Protein AF-A0A7K3GUH0-F1 (afdb_monomer_lite)

Structure (mmCIF, N/CA/C/O backbone):
data_AF-A0A7K3GUH0-F1
#
_entry.id   AF-A0A7K3GUH0-F1
#
loop_
_atom_site.group_PDB
_atom_site.id
_atom_site.type_symbol
_atom_site.label_atom_id
_atom_site.label_alt_id
_atom_site.label_comp_id
_atom_site.label_asym_id
_atom_site.label_entity_id
_atom_site.label_seq_id
_atom_site.pdbx_PDB_ins_code
_atom_site.Cartn_x
_atom_site.Cartn_y
_atom_site.Cartn_z
_atom_site.occupancy
_atom_site.B_iso_or_equiv
_atom_site.auth_seq_id
_atom_site.auth_comp_id
_atom_site.auth_asym_id
_atom_site.auth_atom_id
_atom_site.pdbx_PDB_model_num
ATOM 1 N N . GLN A 1 1 ? -35.204 -10.506 11.407 1.00 50.38 1 GLN A N 1
ATOM 2 C CA . GLN A 1 1 ? -36.204 -10.430 10.317 1.00 50.38 1 GLN A CA 1
ATOM 3 C C . GLN A 1 1 ? -37.446 -9.579 10.647 1.00 50.38 1 GLN A C 1
ATOM 5 O O . GLN A 1 1 ? -38.146 -9.213 9.718 1.00 50.38 1 GLN A O 1
ATOM 10 N N . ALA A 1 2 ? -37.688 -9.149 11.896 1.00 38.78 2 ALA A N 1
ATOM 11 C CA . ALA A 1 2 ? -38.862 -8.324 12.241 1.00 38.78 2 ALA A CA 1
ATOM 12 C C . ALA A 1 2 ? -38.712 -6.796 12.005 1.00 38.78 2 ALA A C 1
ATOM 14 O O . ALA A 1 2 ? -39.708 -6.093 11.893 1.00 38.78 2 ALA A O 1
ATOM 15 N N . ALA A 1 3 ? -37.490 -6.261 11.871 1.00 44.34 3 ALA A N 1
ATOM 16 C CA . ALA A 1 3 ? -37.267 -4.809 11.743 1.00 44.34 3 ALA A CA 1
ATOM 17 C C . ALA A 1 3 ? -37.461 -4.237 10.316 1.00 44.34 3 ALA A C 1
ATOM 19 O O . ALA A 1 3 ? -37.541 -3.023 10.146 1.00 44.34 3 ALA A O 1
ATOM 20 N N . ARG A 1 4 ? -37.549 -5.087 9.279 1.00 49.28 4 ARG A N 1
ATOM 21 C CA . ARG A 1 4 ? -37.707 -4.654 7.872 1.00 49.28 4 ARG A CA 1
ATOM 22 C C . ARG A 1 4 ? -39.156 -4.325 7.486 1.00 49.28 4 ARG A C 1
ATOM 24 O O . ARG A 1 4 ? -39.361 -3.599 6.524 1.00 49.28 4 ARG A O 1
ATOM 31 N N . ALA A 1 5 ? -40.141 -4.796 8.251 1.00 55.00 5 ALA A N 1
ATOM 32 C CA . ALA A 1 5 ? -41.561 -4.662 7.914 1.00 55.00 5 ALA A CA 1
ATOM 33 C C . ALA A 1 5 ? -42.215 -3.344 8.388 1.00 55.00 5 ALA A C 1
ATOM 35 O O . ALA A 1 5 ? -43.318 -3.022 7.963 1.00 55.00 5 ALA A O 1
ATOM 36 N N . LEU A 1 6 ? -41.552 -2.563 9.251 1.00 51.28 6 LEU A N 1
ATOM 37 C CA . LEU A 1 6 ? -42.159 -1.394 9.915 1.00 51.28 6 LEU A CA 1
ATOM 38 C C . LEU A 1 6 ? -41.837 -0.032 9.268 1.00 51.28 6 LEU A C 1
ATOM 40 O O . LEU A 1 6 ? -42.411 0.985 9.652 1.00 51.28 6 LEU A O 1
ATOM 44 N N . ARG A 1 7 ? -40.945 0.028 8.271 1.00 52.09 7 ARG A N 1
ATOM 45 C CA . ARG A 1 7 ? -40.495 1.305 7.678 1.00 52.09 7 ARG A CA 1
ATOM 46 C C . ARG A 1 7 ? -41.508 2.068 6.807 1.00 52.09 7 ARG A C 1
ATOM 48 O O . ARG A 1 7 ? -41.456 3.295 6.861 1.00 52.09 7 ARG A O 1
ATOM 55 N N . PRO A 1 8 ? -42.453 1.450 6.071 1.00 54.41 8 PRO A N 1
ATOM 56 C CA . PRO A 1 8 ? -43.383 2.224 5.241 1.00 54.41 8 PRO A CA 1
ATOM 57 C C . PRO A 1 8 ? -44.458 2.978 6.044 1.00 54.41 8 PRO A C 1
ATOM 59 O O . PRO A 1 8 ? -45.210 3.771 5.477 1.00 54.41 8 PRO A O 1
ATOM 62 N N . VAL A 1 9 ? -44.579 2.722 7.352 1.00 53.94 9 VAL A N 1
ATOM 63 C CA . VAL A 1 9 ? -45.670 3.271 8.175 1.00 53.94 9 VAL A CA 1
ATOM 64 C C . VAL A 1 9 ? -45.249 4.537 8.930 1.00 53.94 9 VAL A C 1
ATOM 66 O O . VAL A 1 9 ? -46.071 5.429 9.116 1.00 53.94 9 VAL A O 1
ATOM 69 N N . LEU A 1 10 ? -43.966 4.692 9.275 1.00 53.00 10 LEU A N 1
ATOM 70 C CA . LEU A 1 10 ? -43.486 5.870 10.015 1.00 53.00 10 LEU A CA 1
ATOM 71 C C . LEU A 1 10 ? -43.374 7.137 9.145 1.00 53.00 10 LEU A C 1
ATOM 73 O O . LEU A 1 10 ? -43.628 8.232 9.637 1.00 53.00 10 LEU A O 1
ATOM 77 N N . GLY A 1 11 ? -43.080 7.006 7.845 1.00 53.34 11 GLY A N 1
ATOM 78 C CA . GLY A 1 11 ? -42.987 8.156 6.929 1.00 53.34 11 GLY A CA 1
ATOM 79 C C . GLY A 1 11 ? -44.329 8.850 6.659 1.00 53.34 11 GLY A C 1
ATOM 80 O O . GLY A 1 11 ? -44.372 10.063 6.462 1.00 53.34 11 GLY A O 1
ATOM 81 N N . ARG A 1 12 ? -45.449 8.113 6.731 1.00 53.50 12 ARG A N 1
ATOM 82 C CA . ARG A 1 12 ? -46.794 8.679 6.515 1.00 53.50 12 ARG A CA 1
ATOM 83 C C . ARG A 1 12 ? -47.305 9.540 7.674 1.00 53.50 12 ARG A C 1
ATOM 85 O O . ARG A 1 12 ? -48.236 10.307 7.464 1.00 53.50 12 ARG A O 1
ATOM 92 N N . LEU A 1 13 ? -46.696 9.458 8.860 1.00 54.75 13 LEU A N 1
ATOM 93 C CA . LEU A 1 13 ? -47.096 10.245 10.035 1.00 54.75 13 LEU A CA 1
ATOM 94 C C . LEU A 1 13 ? -46.307 11.556 10.206 1.00 54.75 13 LEU A C 1
ATOM 96 O O . LEU A 1 13 ? -46.710 12.387 11.011 1.00 54.75 13 LEU A O 1
ATOM 100 N N . ALA A 1 14 ? -45.223 11.772 9.449 1.00 60.38 14 ALA A N 1
ATOM 101 C CA . ALA A 1 14 ? -44.328 12.922 9.634 1.00 60.38 14 ALA A CA 1
ATOM 102 C C . ALA A 1 14 ? -44.256 13.897 8.438 1.00 60.38 14 ALA A C 1
ATOM 104 O O . ALA A 1 14 ? -43.495 14.857 8.495 1.00 60.38 14 ALA A O 1
ATOM 105 N N . GLY A 1 15 ? -45.008 13.675 7.350 1.00 56.66 15 GLY A N 1
ATOM 106 C CA . GLY A 1 15 ? -45.020 14.583 6.186 1.00 56.66 15 GLY A CA 1
ATOM 107 C C . GLY A 1 15 ? -43.685 14.690 5.433 1.00 56.66 15 GLY A C 1
ATOM 108 O O . GLY A 1 15 ? -43.522 15.573 4.595 1.00 56.66 15 GLY A O 1
ATOM 109 N N . VAL A 1 16 ? -42.729 13.802 5.720 1.00 63.09 16 VAL A N 1
ATOM 110 C CA . VAL A 1 16 ? -41.419 13.783 5.065 1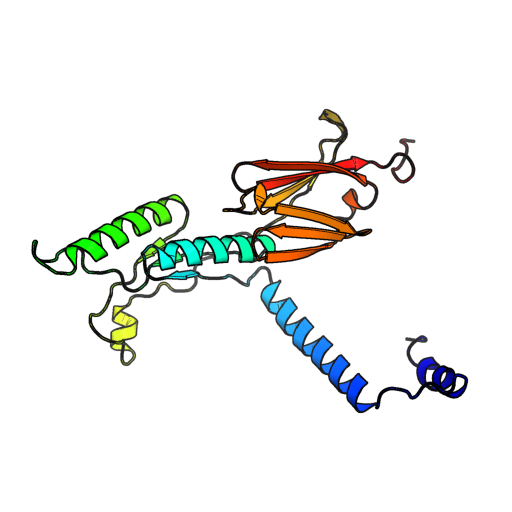.00 63.09 16 VAL A CA 1
ATOM 111 C C . VAL A 1 16 ? -41.534 12.949 3.784 1.00 63.09 16 VAL A C 1
ATOM 113 O O . VAL A 1 16 ? -41.877 11.766 3.875 1.00 63.09 16 VAL A O 1
ATOM 116 N N . PRO A 1 17 ? -41.269 13.517 2.591 1.00 63.81 17 PRO A N 1
ATOM 117 C CA . PRO A 1 17 ? -41.257 12.745 1.356 1.00 63.81 17 PRO A CA 1
ATOM 118 C C . PRO A 1 17 ? -40.197 11.645 1.453 1.00 63.81 17 PRO A C 1
ATOM 120 O O . PRO A 1 17 ? -39.021 11.908 1.702 1.00 63.81 17 PRO A O 1
ATOM 123 N N . MET A 1 18 ? -40.632 10.398 1.287 1.00 68.75 18 MET A N 1
ATOM 124 C CA . MET A 1 18 ? -39.733 9.250 1.305 1.00 68.75 18 MET A CA 1
ATOM 125 C C . MET A 1 18 ? -38.987 9.148 -0.032 1.00 68.75 18 MET A C 1
ATOM 127 O O . MET A 1 18 ? -39.591 9.408 -1.078 1.00 68.75 18 MET A O 1
ATOM 131 N N . PRO A 1 19 ? -37.704 8.740 -0.024 1.00 74.62 19 PRO A N 1
ATOM 132 C CA . PRO A 1 19 ? -36.993 8.396 -1.249 1.00 74.62 19 PRO A CA 1
ATOM 133 C C . PRO A 1 19 ? -37.779 7.357 -2.059 1.00 74.62 19 PRO A C 1
ATOM 135 O O . PRO A 1 19 ? -38.398 6.458 -1.485 1.00 74.62 19 PRO A O 1
ATOM 138 N N . ALA A 1 20 ? -37.746 7.473 -3.388 1.00 82.25 20 ALA A N 1
ATOM 139 C CA . ALA A 1 20 ? -38.377 6.503 -4.280 1.00 82.25 20 ALA A CA 1
ATOM 140 C C . ALA A 1 20 ? -37.817 5.088 -4.046 1.00 82.25 20 ALA A C 1
ATOM 142 O O . ALA A 1 20 ? -36.628 4.930 -3.774 1.00 82.25 20 ALA A O 1
ATOM 143 N N . GLU A 1 21 ? -38.650 4.057 -4.201 1.00 83.12 21 GLU A N 1
ATOM 144 C CA . GLU A 1 21 ? -38.270 2.643 -4.027 1.00 83.12 21 GLU A CA 1
ATOM 145 C C . GLU A 1 21 ? -37.022 2.259 -4.841 1.00 83.12 21 GLU A C 1
ATOM 147 O O . GLU A 1 21 ? -36.097 1.643 -4.313 1.00 83.12 21 GLU A O 1
ATOM 152 N N . ALA A 1 22 ? -36.921 2.776 -6.068 1.00 83.50 22 ALA A N 1
ATOM 153 C CA . ALA A 1 22 ? -35.763 2.604 -6.941 1.00 83.50 22 ALA A CA 1
ATOM 154 C C . ALA A 1 22 ? -34.426 3.064 -6.317 1.00 83.50 22 ALA A C 1
ATOM 156 O O . ALA A 1 22 ? -33.380 2.497 -6.628 1.00 83.50 22 ALA A O 1
ATOM 157 N N . LEU A 1 23 ? -34.429 4.065 -5.423 1.00 86.00 23 LEU A N 1
ATOM 158 C CA . LEU A 1 23 ? -33.213 4.509 -4.726 1.00 86.00 23 LEU A CA 1
ATOM 159 C C . LEU A 1 23 ? -32.738 3.471 -3.705 1.00 86.00 23 LEU A C 1
ATOM 161 O O . LEU A 1 23 ? -31.536 3.262 -3.558 1.00 86.00 23 LEU A O 1
ATOM 165 N N . TYR A 1 24 ? -33.664 2.796 -3.023 1.00 86.12 24 TYR A N 1
ATOM 166 C CA . TYR A 1 24 ? -33.321 1.734 -2.077 1.00 86.12 24 TYR A CA 1
ATOM 167 C C . TYR A 1 24 ? -32.823 0.480 -2.790 1.00 86.12 24 TYR A C 1
ATOM 169 O O . TYR A 1 24 ? -31.858 -0.132 -2.337 1.00 86.12 24 TYR A O 1
ATOM 177 N N . GLU A 1 25 ? -33.442 0.117 -3.911 1.00 88.38 25 GLU A N 1
ATOM 178 C CA . GLU A 1 25 ? -32.979 -0.995 -4.745 1.00 88.38 25 GLU A CA 1
ATOM 179 C C . GLU A 1 25 ? -31.585 -0.724 -5.320 1.00 88.38 25 GLU A C 1
ATOM 181 O O . GLU A 1 25 ? -30.719 -1.598 -5.283 1.00 88.38 25 GLU A O 1
ATOM 186 N N . ALA A 1 26 ? -31.339 0.501 -5.797 1.00 90.31 26 ALA A N 1
ATOM 187 C CA . ALA A 1 26 ? -30.022 0.913 -6.269 1.00 90.31 26 ALA A CA 1
ATOM 188 C C . ALA A 1 26 ? -28.967 0.842 -5.155 1.00 90.31 26 ALA A C 1
ATOM 190 O O . ALA A 1 26 ? -27.894 0.284 -5.379 1.00 90.31 26 ALA A O 1
ATOM 191 N N . ALA A 1 27 ? -29.284 1.336 -3.952 1.00 90.94 27 ALA A N 1
ATOM 192 C CA . ALA A 1 27 ? -28.388 1.252 -2.801 1.00 90.94 27 ALA A CA 1
ATOM 193 C C . ALA A 1 27 ? -28.084 -0.204 -2.416 1.00 90.94 27 ALA A C 1
ATOM 195 O O . ALA A 1 27 ? -26.925 -0.562 -2.248 1.00 90.94 27 ALA A O 1
ATOM 196 N N . ALA A 1 28 ? -29.101 -1.069 -2.358 1.00 91.50 28 ALA A N 1
ATOM 197 C CA . ALA A 1 28 ? -28.916 -2.481 -2.027 1.00 91.50 28 ALA A CA 1
ATOM 198 C C . ALA A 1 28 ? -28.061 -3.228 -3.066 1.00 91.50 28 ALA A C 1
ATOM 200 O O . ALA A 1 28 ? -27.271 -4.100 -2.703 1.00 91.50 28 ALA A O 1
ATOM 201 N N . ARG A 1 29 ? -28.200 -2.889 -4.355 1.00 92.56 29 ARG A N 1
ATOM 202 C CA . ARG A 1 29 ? -27.342 -3.433 -5.413 1.00 92.56 29 ARG A CA 1
ATOM 203 C C . ARG A 1 29 ? -25.893 -2.986 -5.233 1.00 92.56 29 ARG A C 1
ATOM 205 O O . ARG A 1 29 ? -25.001 -3.825 -5.296 1.00 92.56 29 ARG A O 1
ATOM 212 N N . TRP A 1 30 ? -25.660 -1.700 -4.970 1.00 94.62 30 TRP A N 1
ATOM 213 C CA . TRP A 1 30 ? -24.310 -1.194 -4.718 1.00 94.62 30 TRP A CA 1
ATOM 214 C C . TRP A 1 30 ? -23.680 -1.795 -3.468 1.00 94.62 30 TRP A C 1
ATOM 216 O O . TRP A 1 30 ? -22.511 -2.154 -3.521 1.00 94.62 30 TRP A O 1
ATOM 226 N N . ASP A 1 31 ? -24.437 -1.978 -2.384 1.00 94.88 31 ASP A N 1
ATOM 227 C CA . ASP A 1 31 ? -23.940 -2.659 -1.184 1.00 94.88 31 ASP A CA 1
ATOM 228 C C . ASP A 1 31 ? -23.435 -4.070 -1.521 1.00 94.88 31 ASP A C 1
ATOM 230 O O . ASP A 1 31 ? -22.368 -4.474 -1.062 1.00 94.88 31 ASP A O 1
ATOM 234 N N . LEU A 1 32 ? -24.167 -4.814 -2.358 1.00 95.19 32 LEU A N 1
ATOM 235 C CA . LEU A 1 32 ? -23.770 -6.156 -2.784 1.00 95.19 32 LEU A CA 1
ATOM 236 C C . LEU A 1 32 ? -22.521 -6.138 -3.678 1.00 95.19 32 LEU A C 1
ATOM 238 O O . LEU A 1 32 ? -21.594 -6.916 -3.456 1.00 95.19 32 LEU A O 1
ATOM 242 N N . GLU A 1 33 ? -22.491 -5.265 -4.685 1.00 95.12 33 GLU A N 1
ATOM 243 C CA . GLU A 1 33 ? -21.374 -5.154 -5.631 1.00 95.12 33 GLU A CA 1
ATOM 244 C C . GLU A 1 33 ? -20.087 -4.678 -4.939 1.00 95.12 33 GLU A C 1
ATOM 246 O O . GLU A 1 33 ? -19.012 -5.239 -5.166 1.00 95.12 33 GLU A O 1
ATOM 251 N N . LEU A 1 34 ? -20.190 -3.694 -4.041 1.00 95.56 34 LEU A N 1
ATOM 252 C CA . LEU A 1 34 ? -19.061 -3.196 -3.256 1.00 95.56 34 LEU A CA 1
ATOM 253 C C . LEU A 1 34 ? -18.572 -4.235 -2.249 1.00 95.56 34 LEU A C 1
ATOM 255 O O . LEU A 1 34 ? -17.363 -4.414 -2.127 1.00 95.56 34 LEU A O 1
ATOM 259 N N . ALA A 1 35 ? -19.474 -4.964 -1.585 1.00 93.44 35 ALA A N 1
ATOM 260 C CA . ALA A 1 35 ? -19.086 -6.051 -0.689 1.00 93.44 35 ALA A CA 1
ATOM 261 C C . ALA A 1 35 ? -18.356 -7.175 -1.440 1.00 93.44 35 ALA A C 1
ATOM 263 O O . ALA A 1 35 ? -17.398 -7.743 -0.919 1.00 93.44 35 ALA A O 1
ATOM 264 N N . ALA A 1 36 ? -18.763 -7.481 -2.676 1.00 94.75 36 ALA A N 1
ATOM 265 C CA . ALA A 1 36 ? -18.065 -8.454 -3.511 1.00 94.75 36 ALA A CA 1
ATOM 266 C C . ALA A 1 36 ? -16.654 -7.971 -3.895 1.00 94.75 36 ALA A C 1
ATOM 268 O O . ALA A 1 36 ? -15.697 -8.741 -3.808 1.00 94.75 36 ALA A O 1
ATOM 269 N N . ALA A 1 37 ? -16.501 -6.696 -4.265 1.00 94.19 37 ALA A N 1
ATOM 270 C CA . ALA A 1 37 ? -15.191 -6.109 -4.546 1.00 94.19 37 ALA A CA 1
ATOM 271 C C . ALA A 1 37 ? -14.292 -6.081 -3.296 1.00 94.19 37 ALA A C 1
ATOM 273 O O . ALA A 1 37 ? -13.118 -6.446 -3.367 1.00 94.19 37 ALA A O 1
ATOM 274 N N . GLU A 1 38 ? -14.844 -5.703 -2.140 1.00 90.94 38 GLU A N 1
ATOM 275 C CA . GLU A 1 38 ? -14.141 -5.732 -0.857 1.00 90.94 38 GLU A CA 1
ATOM 276 C C . GLU A 1 38 ? -13.689 -7.149 -0.502 1.00 90.94 38 GLU A C 1
ATOM 278 O O . GLU A 1 38 ? -12.540 -7.328 -0.110 1.00 90.94 38 GLU A O 1
ATOM 283 N N . ALA A 1 39 ? -14.539 -8.160 -0.702 1.00 91.94 39 ALA A N 1
ATOM 284 C CA . ALA A 1 39 ? -14.197 -9.553 -0.432 1.00 91.94 39 ALA A CA 1
ATOM 285 C C . ALA A 1 39 ? -13.000 -10.028 -1.267 1.00 91.94 39 ALA A C 1
ATOM 287 O O . ALA A 1 39 ? -12.120 -10.694 -0.730 1.00 91.94 39 ALA A O 1
ATOM 288 N N . VAL A 1 40 ? -12.921 -9.644 -2.547 1.00 92.31 40 VAL A N 1
ATOM 289 C CA . VAL A 1 40 ? -11.752 -9.948 -3.388 1.00 92.31 40 VAL A CA 1
ATOM 290 C C . VAL A 1 40 ? -10.509 -9.252 -2.842 1.00 92.31 40 VAL A C 1
ATOM 292 O O . VAL A 1 40 ? -9.476 -9.892 -2.681 1.00 92.31 40 VAL A O 1
ATOM 295 N N . LEU A 1 41 ? -10.583 -7.961 -2.517 1.00 89.19 41 LEU A N 1
ATOM 296 C CA . LEU A 1 41 ? -9.424 -7.210 -2.021 1.00 89.19 41 LEU A CA 1
ATOM 297 C C . LEU A 1 41 ? -8.947 -7.680 -0.640 1.00 89.19 41 LEU A C 1
ATOM 299 O O . LEU A 1 41 ? -7.748 -7.665 -0.373 1.00 89.19 41 LEU A O 1
ATOM 303 N N . ALA A 1 42 ? -9.870 -8.095 0.225 1.00 85.94 42 ALA A N 1
ATOM 304 C CA . ALA A 1 42 ? -9.583 -8.584 1.568 1.00 85.94 42 ALA A CA 1
ATOM 305 C C . ALA A 1 42 ? -9.205 -10.075 1.605 1.00 85.94 42 ALA A C 1
ATOM 307 O O . ALA A 1 42 ? -8.791 -10.568 2.659 1.00 85.94 42 ALA A O 1
ATOM 308 N N . ASP A 1 43 ? -9.346 -10.806 0.493 1.00 88.25 43 ASP A N 1
ATOM 309 C CA . ASP A 1 43 ? -8.986 -12.218 0.441 1.00 88.25 43 ASP A CA 1
ATOM 310 C C . ASP A 1 43 ? -7.486 -12.392 0.702 1.00 88.25 43 ASP A C 1
ATOM 312 O O . ASP A 1 43 ? -6.627 -11.763 0.079 1.00 88.25 43 ASP A O 1
ATOM 316 N N . ARG A 1 44 ? -7.151 -13.314 1.608 1.00 83.94 44 ARG A N 1
ATOM 317 C CA . ARG A 1 44 ? -5.762 -13.652 1.956 1.00 83.94 44 ARG A CA 1
ATOM 318 C C . ARG A 1 44 ? -4.928 -14.141 0.764 1.00 83.94 44 ARG A C 1
ATOM 320 O O . ARG A 1 44 ? -3.706 -14.185 0.872 1.00 83.94 44 ARG A O 1
ATOM 327 N N . ASN A 1 45 ? -5.575 -14.539 -0.333 1.00 85.38 45 ASN A N 1
ATOM 328 C CA . ASN A 1 45 ? -4.994 -15.003 -1.589 1.00 85.38 45 ASN A CA 1
ATOM 329 C C . ASN A 1 45 ? -4.954 -13.920 -2.684 1.00 85.38 45 ASN A C 1
ATOM 331 O O . ASN A 1 45 ? -4.331 -14.154 -3.720 1.00 85.38 45 ASN A O 1
ATOM 335 N N . THR A 1 46 ? -5.392 -12.686 -2.410 1.00 88.12 46 THR A N 1
ATOM 336 C CA . THR A 1 46 ? -5.159 -11.519 -3.283 1.00 88.12 46 THR A CA 1
ATOM 337 C C . THR A 1 46 ? -3.789 -10.892 -3.042 1.00 88.12 46 THR A C 1
ATOM 339 O O . THR A 1 46 ? -3.466 -10.536 -1.912 1.00 88.12 46 THR A O 1
ATOM 342 N N . VAL A 1 47 ? -2.946 -10.818 -4.074 1.00 89.31 47 VAL A N 1
ATOM 343 C CA . VAL A 1 47 ? -1.635 -10.134 -4.061 1.00 89.31 47 VAL A CA 1
ATOM 344 C C . VAL A 1 47 ? -1.669 -8.928 -4.993 1.00 89.31 47 VAL A C 1
ATOM 346 O O . VAL A 1 47 ? -2.365 -8.947 -6.008 1.00 89.31 47 VAL A O 1
ATOM 349 N N . VAL A 1 48 ? -0.870 -7.909 -4.688 1.00 92.31 48 VAL A N 1
ATOM 350 C CA . VAL A 1 48 ? -0.615 -6.776 -5.579 1.00 92.31 48 VAL A CA 1
ATOM 351 C C . VAL A 1 48 ? 0.809 -6.863 -6.111 1.00 92.31 48 VAL A C 1
ATOM 353 O O . VAL A 1 48 ? 1.770 -6.829 -5.350 1.00 92.31 48 VAL A O 1
ATOM 356 N N . ARG A 1 49 ? 0.955 -6.926 -7.431 1.00 93.31 49 ARG A N 1
ATOM 357 C CA . ARG A 1 49 ? 2.260 -6.833 -8.080 1.00 93.31 49 ARG A CA 1
ATOM 358 C C . ARG A 1 49 ? 2.501 -5.411 -8.549 1.00 93.31 49 ARG A C 1
ATOM 360 O O . ARG A 1 49 ? 1.667 -4.843 -9.253 1.00 93.31 49 ARG A O 1
ATOM 367 N N . LEU A 1 50 ? 3.637 -4.847 -8.168 1.00 96.12 50 LEU A N 1
ATOM 368 C CA . LEU A 1 50 ? 4.010 -3.499 -8.569 1.00 96.12 50 LEU A CA 1
ATOM 369 C C . LEU A 1 50 ? 4.735 -3.551 -9.910 1.00 96.12 50 LEU A C 1
ATOM 371 O O . LEU A 1 50 ? 5.543 -4.444 -10.151 1.00 96.12 50 LEU A O 1
ATOM 375 N N . VAL A 1 51 ? 4.454 -2.589 -10.783 1.00 97.12 51 VAL A N 1
ATOM 376 C CA . VAL A 1 51 ? 5.142 -2.438 -12.067 1.00 97.12 51 VAL A CA 1
ATOM 377 C C . VAL A 1 51 ? 5.483 -0.969 -12.242 1.00 97.12 51 VAL A C 1
ATOM 379 O O . VAL A 1 51 ? 4.588 -0.126 -12.224 1.00 97.12 51 VAL A O 1
ATOM 382 N N . ALA A 1 52 ? 6.762 -0.660 -12.416 1.00 98.19 52 ALA A N 1
ATOM 383 C CA . ALA A 1 52 ? 7.220 0.704 -12.643 1.00 98.19 52 ALA A CA 1
ATOM 384 C C . ALA A 1 52 ? 8.466 0.719 -13.527 1.00 98.19 52 ALA A C 1
ATOM 386 O O . ALA A 1 52 ? 9.247 -0.230 -13.540 1.00 98.19 52 ALA A O 1
ATOM 387 N N . GLU A 1 53 ? 8.654 1.806 -14.267 1.00 97.38 53 GLU A N 1
ATOM 388 C CA . GLU A 1 53 ? 9.913 2.070 -14.962 1.00 97.38 53 GLU A CA 1
ATOM 389 C C . GLU A 1 53 ? 10.932 2.622 -13.951 1.00 97.38 53 GLU A C 1
ATOM 391 O O . GLU A 1 53 ? 10.581 3.529 -13.188 1.00 97.38 53 GLU A O 1
ATOM 396 N N . PRO A 1 54 ? 12.167 2.090 -13.884 1.00 97.75 54 PRO A N 1
ATOM 397 C CA . PRO A 1 54 ? 13.157 2.592 -12.946 1.00 97.75 54 PRO A CA 1
ATOM 398 C C . PRO A 1 54 ? 13.557 4.019 -13.318 1.00 97.75 54 PRO A C 1
ATOM 400 O O . PRO A 1 54 ? 13.943 4.321 -14.440 1.00 97.75 54 PRO A O 1
ATOM 403 N N . GLY A 1 55 ? 13.441 4.921 -12.359 1.00 97.12 55 GLY A N 1
ATOM 404 C CA . GLY A 1 55 ? 13.719 6.340 -12.516 1.00 97.12 55 GLY A CA 1
ATOM 405 C C . GLY A 1 55 ? 13.038 7.135 -11.404 1.00 97.12 55 GLY A C 1
ATOM 406 O O . GLY A 1 55 ? 12.294 6.547 -10.620 1.00 97.12 55 GLY A O 1
ATOM 407 N N . PRO A 1 56 ? 13.246 8.461 -11.324 1.00 96.44 56 PRO A N 1
ATOM 408 C CA . PRO A 1 56 ? 12.770 9.264 -10.198 1.00 96.44 56 PRO A CA 1
ATOM 409 C C . PRO A 1 56 ? 11.248 9.202 -10.039 1.00 96.44 56 PRO A C 1
ATOM 411 O O . PRO A 1 56 ? 10.754 8.839 -8.980 1.00 96.44 56 PRO A O 1
ATOM 414 N N . ALA A 1 57 ? 10.503 9.413 -11.129 1.00 97.19 57 ALA A N 1
ATOM 415 C CA . ALA A 1 57 ? 9.042 9.338 -11.104 1.00 97.19 57 ALA A CA 1
ATOM 416 C C . ALA A 1 57 ? 8.526 7.935 -10.739 1.00 97.19 57 ALA A C 1
ATOM 418 O O . ALA A 1 57 ? 7.526 7.801 -10.037 1.00 97.19 57 ALA A O 1
ATOM 419 N N . GLY A 1 58 ? 9.214 6.883 -11.197 1.00 97.88 58 GLY A N 1
ATOM 420 C CA . GLY A 1 58 ? 8.900 5.509 -10.814 1.00 97.88 58 GLY A CA 1
ATOM 421 C C . GLY A 1 58 ? 9.163 5.262 -9.331 1.00 97.88 58 GLY A C 1
ATOM 422 O O . GLY A 1 58 ? 8.333 4.657 -8.662 1.00 97.88 58 GLY A O 1
ATOM 423 N N . ALA A 1 59 ? 10.282 5.756 -8.799 1.00 97.19 59 ALA A N 1
ATOM 424 C CA . ALA A 1 59 ? 10.626 5.635 -7.387 1.00 97.19 59 ALA A CA 1
ATOM 425 C C . ALA A 1 59 ? 9.593 6.339 -6.494 1.00 97.19 59 ALA A C 1
ATOM 427 O O . ALA A 1 59 ? 9.091 5.720 -5.554 1.00 97.19 59 ALA A O 1
ATOM 428 N N . ASP A 1 60 ? 9.199 7.566 -6.845 1.00 96.31 60 ASP A N 1
ATOM 429 C CA . ASP A 1 60 ? 8.161 8.323 -6.137 1.00 96.31 60 ASP A CA 1
ATOM 430 C C . ASP A 1 60 ? 6.813 7.585 -6.166 1.00 96.31 60 ASP A C 1
ATOM 432 O O . ASP A 1 60 ? 6.143 7.434 -5.139 1.00 96.31 60 ASP A O 1
ATOM 436 N N . ALA A 1 61 ? 6.431 7.059 -7.335 1.00 97.25 61 ALA A N 1
ATOM 437 C CA . ALA A 1 61 ? 5.194 6.304 -7.501 1.00 97.25 61 ALA A CA 1
ATOM 438 C C . ALA A 1 61 ? 5.191 5.004 -6.683 1.00 97.25 61 ALA A C 1
ATOM 440 O O . ALA A 1 61 ? 4.181 4.687 -6.049 1.00 97.25 61 ALA A O 1
ATOM 441 N N . ILE A 1 62 ? 6.304 4.263 -6.661 1.00 97.69 62 ILE A N 1
ATOM 442 C CA . ILE A 1 62 ? 6.446 3.052 -5.845 1.00 97.69 62 ILE A CA 1
ATOM 443 C C . ILE A 1 62 ? 6.356 3.396 -4.361 1.00 97.69 62 ILE A C 1
ATOM 445 O O . ILE A 1 62 ? 5.589 2.748 -3.653 1.00 97.69 62 ILE A O 1
ATOM 449 N N . HIS A 1 63 ? 7.050 4.438 -3.902 1.00 94.69 63 HIS A N 1
ATOM 450 C CA . HIS A 1 63 ? 7.003 4.869 -2.507 1.00 94.69 63 HIS A CA 1
ATOM 451 C C . HIS A 1 63 ? 5.571 5.201 -2.055 1.00 94.69 63 HIS A C 1
ATOM 453 O O . HIS A 1 63 ? 5.077 4.641 -1.074 1.00 94.69 63 HIS A O 1
ATOM 459 N N . ALA A 1 64 ? 4.862 6.047 -2.812 1.00 95.75 64 ALA A N 1
ATOM 460 C CA . ALA A 1 64 ? 3.479 6.404 -2.507 1.00 95.75 64 ALA A CA 1
ATOM 461 C C . ALA A 1 64 ? 2.542 5.184 -2.557 1.00 95.75 64 ALA A C 1
ATOM 463 O O . ALA A 1 64 ? 1.711 4.992 -1.669 1.00 95.75 64 ALA A O 1
ATOM 464 N N . THR A 1 65 ? 2.687 4.327 -3.571 1.00 96.75 65 THR A N 1
ATOM 465 C CA . THR A 1 65 ? 1.832 3.144 -3.740 1.00 96.75 65 THR A CA 1
ATOM 466 C C . THR A 1 65 ? 2.030 2.145 -2.606 1.00 96.75 65 THR A C 1
ATOM 468 O O . THR A 1 65 ? 1.049 1.660 -2.045 1.00 96.75 65 THR A O 1
ATOM 471 N N . VAL A 1 66 ? 3.277 1.867 -2.222 1.00 95.44 66 VAL A N 1
ATOM 472 C CA . VAL A 1 66 ? 3.609 0.954 -1.120 1.00 95.44 66 VAL A CA 1
ATOM 473 C C . VAL A 1 66 ? 3.006 1.445 0.195 1.00 95.44 66 VAL A C 1
ATOM 475 O O . VAL A 1 66 ? 2.353 0.659 0.883 1.00 95.44 66 VAL A O 1
ATOM 478 N N . LEU A 1 67 ? 3.130 2.738 0.509 1.00 95.44 67 LEU A N 1
ATOM 479 C CA . LEU A 1 67 ? 2.522 3.318 1.707 1.00 95.44 67 LEU A CA 1
ATOM 480 C C . LEU A 1 67 ? 0.991 3.164 1.704 1.00 95.44 67 LEU A C 1
ATOM 482 O O . LEU A 1 67 ? 0.399 2.731 2.696 1.00 95.44 67 LEU A O 1
ATOM 486 N N . GLY A 1 68 ? 0.342 3.477 0.578 1.00 95.38 68 GLY A N 1
ATOM 487 C CA . GLY A 1 68 ? -1.107 3.350 0.428 1.00 95.38 68 GLY A CA 1
ATOM 488 C C . GLY A 1 68 ? -1.599 1.905 0.561 1.00 95.38 68 GLY A C 1
ATOM 489 O O . GLY A 1 68 ? -2.577 1.649 1.267 1.00 95.38 68 GLY A O 1
ATOM 490 N N . LEU A 1 69 ? -0.911 0.950 -0.071 1.00 94.44 69 LEU A N 1
ATOM 491 C CA . LEU A 1 69 ? -1.228 -0.479 0.017 1.00 94.44 69 LEU A CA 1
ATOM 492 C C . LEU A 1 69 ? -1.030 -1.012 1.438 1.00 94.44 69 LEU A C 1
ATOM 494 O O . LEU A 1 69 ? -1.925 -1.680 1.960 1.00 94.44 69 LEU A O 1
ATOM 498 N N . ALA A 1 70 ? 0.075 -0.650 2.094 1.00 93.19 70 ALA A N 1
ATOM 499 C CA . ALA A 1 70 ? 0.348 -1.031 3.476 1.00 93.19 70 ALA A CA 1
ATOM 500 C C . ALA A 1 70 ? -0.730 -0.503 4.431 1.00 93.19 70 ALA A C 1
ATOM 502 O O . ALA A 1 70 ? -1.283 -1.267 5.228 1.00 93.19 70 ALA A O 1
ATOM 503 N N . LEU A 1 71 ? -1.134 0.766 4.277 1.00 94.75 71 LEU A N 1
ATOM 504 C CA . LEU A 1 71 ? -2.235 1.341 5.050 1.00 94.75 71 LEU A CA 1
ATOM 505 C C . LEU A 1 71 ? -3.544 0.575 4.826 1.00 94.75 71 LEU A C 1
ATOM 507 O O . LEU A 1 71 ? -4.339 0.431 5.754 1.00 94.75 71 LEU A O 1
ATOM 511 N N . ARG A 1 72 ? -3.781 0.047 3.621 1.00 91.88 72 ARG A N 1
ATOM 512 C CA . ARG A 1 72 ? -4.948 -0.787 3.287 1.00 91.88 72 ARG A CA 1
ATOM 513 C C . ARG A 1 72 ? -4.796 -2.261 3.673 1.00 91.88 72 ARG A C 1
ATOM 515 O O . ARG A 1 72 ? -5.779 -2.989 3.581 1.00 91.88 72 ARG A O 1
ATOM 522 N N . GLY A 1 73 ? -3.641 -2.683 4.188 1.00 90.06 73 GLY A N 1
ATOM 523 C CA . GLY A 1 73 ? -3.362 -4.083 4.519 1.00 90.06 73 GLY A CA 1
ATOM 524 C C . GLY A 1 73 ? -3.248 -4.980 3.284 1.00 90.06 73 GLY A C 1
ATOM 525 O O . GLY A 1 73 ? -3.423 -6.190 3.391 1.00 90.06 73 GLY A O 1
ATOM 526 N N . LEU A 1 74 ? -2.989 -4.394 2.111 1.00 90.50 74 LEU A N 1
ATOM 527 C CA . LEU A 1 74 ? -2.793 -5.127 0.868 1.00 90.50 74 LEU A CA 1
ATOM 528 C C . LEU A 1 74 ? -1.329 -5.539 0.748 1.00 90.50 74 LEU A C 1
ATOM 530 O O . LEU A 1 74 ? -0.422 -4.731 0.945 1.00 90.50 74 LEU A O 1
ATOM 534 N N . ARG A 1 75 ? -1.110 -6.809 0.414 1.00 87.00 75 ARG A N 1
ATOM 535 C CA . ARG A 1 75 ? 0.231 -7.383 0.290 1.00 87.00 75 ARG A CA 1
ATOM 536 C C . ARG A 1 75 ? 0.808 -7.156 -1.097 1.00 87.00 75 ARG A C 1
ATOM 538 O O . ARG A 1 75 ? 0.118 -7.359 -2.097 1.00 87.00 75 ARG A O 1
ATOM 545 N N . THR A 1 76 ? 2.087 -6.812 -1.136 1.00 90.38 76 THR A N 1
ATOM 546 C CA . THR A 1 76 ? 2.874 -6.763 -2.364 1.00 90.38 76 THR A CA 1
ATOM 547 C C . THR A 1 76 ? 3.796 -7.972 -2.450 1.00 90.38 76 THR A C 1
ATOM 549 O O . THR A 1 76 ? 4.379 -8.362 -1.441 1.00 90.38 76 THR A O 1
ATOM 552 N N . ASP A 1 77 ? 3.893 -8.599 -3.625 1.00 90.75 77 ASP A N 1
ATOM 553 C CA . ASP A 1 77 ? 4.746 -9.783 -3.821 1.00 90.75 77 ASP A CA 1
ATOM 554 C C . ASP A 1 77 ? 6.071 -9.446 -4.506 1.00 90.75 77 ASP A C 1
ATOM 556 O O . ASP A 1 77 ? 7.132 -9.848 -4.042 1.00 90.75 77 ASP A O 1
ATOM 560 N N . LEU A 1 78 ? 6.002 -8.694 -5.600 1.00 92.94 78 LEU A N 1
ATOM 561 C CA . LEU A 1 78 ? 7.114 -8.446 -6.499 1.00 92.94 78 LEU A CA 1
ATOM 562 C C . LEU A 1 78 ? 7.024 -7.029 -7.064 1.00 92.94 78 LEU A C 1
ATOM 564 O O . LEU A 1 78 ? 5.938 -6.537 -7.389 1.00 92.94 78 LEU A O 1
ATOM 568 N N . LEU A 1 79 ? 8.182 -6.403 -7.250 1.00 96.06 79 LEU A N 1
ATOM 569 C CA . LEU A 1 79 ? 8.334 -5.203 -8.056 1.00 96.06 79 LEU A CA 1
ATOM 570 C C . LEU A 1 79 ? 8.924 -5.565 -9.422 1.00 96.06 79 LEU A C 1
ATOM 572 O O . LEU A 1 79 ? 10.077 -5.969 -9.553 1.00 96.06 79 LEU A O 1
ATOM 576 N N . ILE A 1 80 ? 8.129 -5.399 -10.472 1.00 96.81 80 ILE A N 1
ATOM 577 C CA . ILE A 1 80 ? 8.597 -5.495 -11.847 1.00 96.81 80 ILE A CA 1
ATOM 578 C C . ILE A 1 80 ? 9.170 -4.138 -12.258 1.00 96.81 80 ILE A C 1
ATOM 580 O O . ILE A 1 80 ? 8.429 -3.178 -12.482 1.00 96.81 80 ILE A O 1
ATOM 584 N N . ALA A 1 81 ? 10.490 -4.082 -12.413 1.00 97.50 81 ALA A N 1
ATOM 585 C CA . ALA A 1 81 ? 11.150 -2.966 -13.069 1.00 97.50 81 ALA A CA 1
ATOM 586 C C . ALA A 1 81 ? 10.984 -3.129 -14.583 1.00 97.50 81 ALA A C 1
ATOM 588 O O . ALA A 1 81 ? 11.682 -3.919 -15.219 1.00 97.50 81 ALA A O 1
ATOM 589 N N . ASN A 1 82 ? 10.001 -2.440 -15.147 1.00 96.19 82 ASN A N 1
ATOM 590 C CA . ASN A 1 82 ? 9.676 -2.511 -16.563 1.00 96.19 82 ASN A CA 1
ATOM 591 C C . ASN A 1 82 ? 10.601 -1.603 -17.384 1.00 96.19 82 ASN A C 1
ATOM 593 O O . ASN A 1 82 ? 11.122 -0.622 -16.860 1.00 96.19 82 ASN A O 1
ATOM 597 N N . ARG A 1 83 ? 10.749 -1.886 -18.685 1.00 94.50 83 ARG A N 1
ATOM 598 C CA . ARG A 1 83 ? 11.485 -1.027 -19.633 1.00 94.50 83 ARG A CA 1
ATOM 599 C C . ARG A 1 83 ? 12.942 -0.763 -19.230 1.00 94.50 83 ARG A C 1
ATOM 601 O O . ARG A 1 83 ? 13.480 0.321 -19.457 1.00 94.50 83 ARG A O 1
ATOM 608 N N . VAL A 1 84 ? 13.599 -1.776 -18.673 1.00 95.56 84 VAL A N 1
ATOM 609 C CA . VAL A 1 84 ? 15.023 -1.691 -18.339 1.00 95.56 84 VAL A CA 1
ATOM 610 C C . VAL A 1 84 ? 15.839 -1.600 -19.623 1.00 95.56 84 VAL A C 1
ATOM 612 O O . VAL A 1 84 ? 15.716 -2.440 -20.517 1.00 95.56 84 VAL A O 1
ATOM 615 N N . LEU A 1 85 ? 16.644 -0.549 -19.727 1.00 93.81 85 LEU A N 1
ATOM 616 C CA . LEU A 1 85 ? 17.499 -0.295 -20.879 1.00 93.81 85 LEU A CA 1
ATOM 617 C C . LEU A 1 85 ? 18.668 -1.297 -20.928 1.00 93.81 85 LEU A C 1
ATOM 619 O O . LEU A 1 85 ? 19.098 -1.785 -19.880 1.00 93.81 85 LEU A O 1
ATOM 623 N N . PRO A 1 86 ? 19.205 -1.607 -22.123 1.00 88.56 86 PRO A N 1
ATOM 624 C CA . PRO A 1 86 ? 20.392 -2.450 -22.246 1.00 88.56 86 PRO A CA 1
ATOM 625 C C . PRO A 1 86 ? 21.590 -1.824 -21.515 1.00 88.56 86 PRO A C 1
ATOM 627 O O . PRO A 1 86 ? 21.811 -0.616 -21.590 1.00 88.56 86 PRO A O 1
ATOM 630 N N . GLU A 1 87 ? 22.372 -2.650 -20.813 1.00 83.88 87 GLU A N 1
ATOM 631 C CA . GLU A 1 87 ? 23.511 -2.179 -20.009 1.00 83.88 87 GLU A CA 1
ATOM 632 C C . GLU A 1 87 ? 24.694 -1.694 -20.858 1.00 83.88 87 GLU A C 1
ATOM 634 O O . GLU A 1 87 ? 25.469 -0.840 -20.415 1.00 83.88 87 GLU A O 1
ATOM 639 N N . GLU A 1 88 ? 24.812 -2.228 -22.071 1.00 84.75 88 GLU A N 1
ATOM 640 C CA . GLU A 1 88 ? 25.865 -1.918 -23.029 1.00 84.75 88 GLU A CA 1
ATOM 641 C C . GLU A 1 88 ? 25.326 -0.940 -24.075 1.00 84.75 88 GLU A C 1
ATOM 643 O O . GLU A 1 88 ? 24.655 -1.313 -25.038 1.00 84.75 88 GLU A O 1
ATOM 648 N N . VAL A 1 89 ? 25.618 0.343 -23.868 1.00 85.12 89 VAL A N 1
ATOM 649 C CA . VAL A 1 89 ? 25.361 1.416 -24.834 1.00 85.12 89 VAL A CA 1
ATOM 650 C C . VAL A 1 89 ? 26.682 2.109 -25.180 1.00 85.12 89 VAL A C 1
ATOM 652 O O . VAL A 1 89 ? 27.576 2.156 -24.332 1.00 85.12 89 VAL A O 1
ATOM 655 N N . PRO A 1 90 ? 26.844 2.655 -26.401 1.00 87.94 90 PRO A N 1
ATOM 656 C CA . PRO A 1 90 ? 28.025 3.446 -26.750 1.00 87.94 90 PRO A CA 1
ATOM 657 C C . PRO A 1 90 ? 28.264 4.582 -25.743 1.00 87.94 90 PRO A C 1
ATOM 659 O O . PRO A 1 90 ? 27.299 5.181 -25.271 1.00 87.94 90 PRO A O 1
ATOM 662 N N . ALA A 1 91 ? 29.529 4.899 -25.439 1.00 77.25 91 ALA A N 1
ATOM 663 C CA . ALA A 1 91 ? 29.895 5.862 -24.388 1.00 77.25 91 ALA A CA 1
ATOM 664 C C . ALA A 1 91 ? 29.259 7.258 -24.576 1.00 77.25 91 ALA A C 1
ATOM 666 O O . ALA A 1 91 ? 28.855 7.888 -23.598 1.00 77.25 91 ALA A O 1
ATOM 667 N N . ASP A 1 92 ? 29.074 7.680 -25.830 1.00 84.44 92 ASP A N 1
ATOM 668 C CA . ASP A 1 92 ? 28.460 8.962 -26.209 1.00 84.44 92 ASP A CA 1
ATOM 669 C C . ASP A 1 92 ? 26.963 8.841 -26.551 1.00 84.44 92 ASP A C 1
ATOM 671 O O . ASP A 1 92 ? 26.373 9.712 -27.193 1.00 84.44 92 ASP A O 1
ATOM 675 N N . SER A 1 93 ? 26.325 7.737 -26.158 1.00 89.94 93 SER A N 1
ATOM 676 C CA . SER A 1 93 ? 24.891 7.554 -26.348 1.00 89.94 93 SER A CA 1
ATOM 677 C C . SER A 1 93 ? 24.103 8.544 -25.493 1.00 89.94 93 SER A C 1
ATOM 679 O O . SER A 1 93 ? 24.380 8.746 -24.311 1.00 89.94 93 SER A O 1
ATOM 681 N N . TRP A 1 94 ? 23.020 9.085 -26.050 1.00 90.62 94 TRP A N 1
ATOM 682 C CA . TRP A 1 94 ? 22.050 9.882 -25.292 1.00 90.62 94 TRP A CA 1
ATOM 683 C C . TRP A 1 94 ? 21.415 9.094 -24.125 1.00 90.62 94 TRP A C 1
ATOM 685 O O . TRP A 1 94 ? 20.852 9.692 -23.208 1.00 90.62 94 TRP A O 1
ATOM 695 N N . LEU A 1 95 ? 21.539 7.758 -24.127 1.00 91.50 95 LEU A N 1
ATOM 696 C CA . LEU A 1 95 ? 21.085 6.867 -23.058 1.00 91.50 95 LEU A CA 1
ATOM 697 C C . LEU A 1 95 ? 21.998 6.848 -21.824 1.00 91.50 95 LEU A C 1
ATOM 699 O O . LEU A 1 95 ? 21.568 6.328 -20.798 1.00 91.50 95 LEU A O 1
ATOM 703 N N . THR A 1 96 ? 23.209 7.412 -21.868 1.00 91.19 96 THR A N 1
ATOM 704 C CA . THR A 1 96 ? 24.163 7.354 -20.743 1.00 91.19 96 THR A CA 1
ATOM 705 C C . THR A 1 96 ? 23.568 7.909 -19.441 1.00 91.19 96 THR A C 1
ATOM 707 O O . THR A 1 96 ? 23.655 7.265 -18.394 1.00 91.19 96 THR A O 1
ATOM 710 N N . GLY A 1 97 ? 22.898 9.066 -19.502 1.00 92.62 97 GLY A N 1
ATOM 711 C CA . GLY A 1 97 ? 22.217 9.670 -18.349 1.00 92.62 97 GLY A CA 1
ATOM 712 C C . GLY A 1 97 ? 21.036 8.832 -17.833 1.00 92.62 97 GLY A C 1
ATOM 713 O O . GLY A 1 97 ? 21.044 8.434 -16.666 1.00 92.62 97 GLY A O 1
ATOM 714 N N . PRO A 1 98 ? 20.039 8.512 -18.683 1.00 93.69 98 PRO A N 1
ATOM 715 C CA . PRO A 1 98 ? 18.930 7.629 -18.320 1.00 93.69 98 PRO A CA 1
ATOM 716 C C . PRO A 1 98 ? 19.370 6.274 -17.748 1.00 93.69 98 PRO A C 1
ATOM 718 O O . PRO A 1 98 ? 18.804 5.821 -16.758 1.00 93.69 98 PRO A O 1
ATOM 721 N N . LEU A 1 99 ? 20.406 5.645 -18.309 1.00 94.56 99 LEU A N 1
ATOM 722 C CA . LEU A 1 99 ? 20.925 4.364 -17.832 1.00 94.56 99 LEU A CA 1
ATOM 723 C C . LEU A 1 99 ? 21.547 4.483 -16.435 1.00 94.56 99 LEU A C 1
ATOM 725 O O . LEU A 1 99 ? 21.303 3.629 -15.583 1.00 94.56 99 LEU A O 1
ATOM 729 N N . ALA A 1 100 ? 22.312 5.546 -16.166 1.00 93.75 100 ALA A N 1
ATOM 730 C CA . ALA A 1 100 ? 22.847 5.809 -14.830 1.00 93.75 100 ALA A CA 1
ATOM 731 C C . ALA A 1 100 ? 21.721 6.003 -13.798 1.00 93.75 100 ALA A C 1
ATOM 733 O O . ALA A 1 100 ? 21.780 5.451 -12.698 1.00 93.75 100 ALA A O 1
ATOM 734 N N . GLN A 1 101 ? 20.662 6.722 -14.176 1.00 95.50 101 GLN A N 1
ATOM 735 C CA . GLN A 1 101 ? 19.488 6.916 -13.331 1.00 95.50 101 GLN A CA 1
ATOM 736 C C . GLN A 1 101 ? 18.722 5.605 -13.085 1.00 95.50 101 GLN A C 1
ATOM 738 O O . GLN A 1 101 ? 18.363 5.325 -11.941 1.00 95.50 101 GLN A O 1
ATOM 743 N N . GLN A 1 102 ? 18.515 4.781 -14.121 1.00 97.06 102 GLN A N 1
ATOM 744 C CA . GLN A 1 102 ? 17.900 3.458 -13.975 1.00 97.06 102 GLN A CA 1
ATOM 745 C C . GLN A 1 102 ? 18.713 2.566 -13.038 1.00 97.06 102 GLN A C 1
ATOM 747 O O . GLN A 1 102 ? 18.137 1.932 -12.159 1.00 97.06 102 GLN A O 1
ATOM 752 N N . ARG A 1 103 ? 20.044 2.537 -13.189 1.00 96.06 103 ARG A N 1
ATOM 753 C CA . ARG A 1 103 ? 20.941 1.741 -12.338 1.00 96.06 103 ARG A CA 1
ATOM 754 C C . ARG A 1 103 ? 20.807 2.121 -10.871 1.00 96.06 103 ARG A C 1
ATOM 756 O O . ARG A 1 103 ? 20.598 1.233 -10.050 1.00 96.06 103 ARG A O 1
ATOM 763 N N . LYS A 1 104 ? 20.847 3.421 -10.567 1.00 97.25 104 LYS A N 1
ATOM 764 C CA . LYS A 1 104 ? 20.672 3.925 -9.202 1.00 97.25 104 LYS A CA 1
ATOM 765 C C . LYS A 1 104 ? 19.327 3.490 -8.612 1.00 97.25 104 LYS A C 1
ATOM 767 O O . LYS A 1 104 ? 19.291 2.899 -7.541 1.00 97.25 104 LYS A O 1
ATOM 772 N N . THR A 1 105 ? 18.227 3.723 -9.329 1.00 98.25 105 THR A N 1
ATOM 773 C CA . THR A 1 105 ? 16.889 3.354 -8.839 1.00 98.25 105 THR A CA 1
ATOM 774 C C . THR A 1 105 ? 16.724 1.836 -8.691 1.00 98.25 105 THR A C 1
ATOM 776 O O . THR A 1 105 ? 16.121 1.372 -7.728 1.00 98.25 105 THR A O 1
ATOM 779 N N .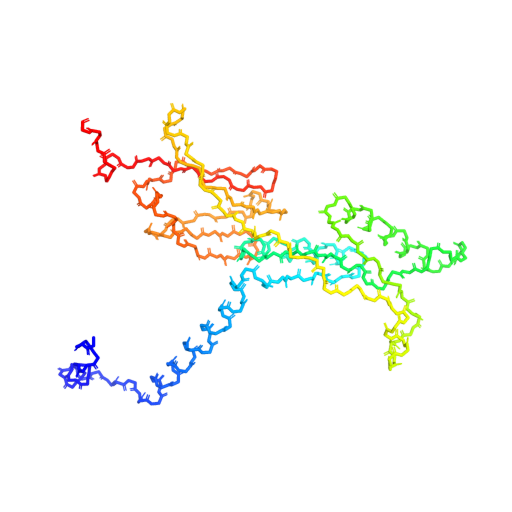 LEU A 1 106 ? 17.285 1.038 -9.604 1.00 97.81 106 LEU A N 1
ATOM 780 C CA . LEU A 1 106 ? 17.276 -0.424 -9.505 1.00 97.81 106 LEU A CA 1
ATOM 781 C C . LEU A 1 106 ? 18.070 -0.932 -8.298 1.00 97.81 106 LEU A C 1
ATOM 783 O O . LEU A 1 106 ? 17.646 -1.896 -7.665 1.00 97.81 106 LEU A O 1
ATOM 787 N N . GLU A 1 107 ? 19.217 -0.325 -7.993 1.00 97.50 107 GLU A N 1
ATOM 788 C CA . GLU A 1 107 ? 20.016 -0.657 -6.812 1.00 97.50 107 GLU A CA 1
ATOM 789 C C . GLU A 1 107 ? 19.235 -0.378 -5.523 1.00 97.50 107 GLU A C 1
ATOM 791 O O . GLU A 1 107 ? 19.100 -1.270 -4.685 1.00 97.50 107 GLU A O 1
ATOM 796 N N . GLU A 1 108 ? 18.628 0.806 -5.417 1.00 96.88 108 GLU A N 1
ATOM 797 C CA . GLU A 1 108 ? 17.759 1.180 -4.295 1.00 96.88 108 GLU A CA 1
ATOM 798 C C . GLU A 1 108 ? 16.586 0.199 -4.136 1.00 96.88 108 GLU A C 1
ATOM 800 O O . GLU A 1 108 ? 16.320 -0.290 -3.037 1.00 96.88 108 GLU A O 1
ATOM 805 N N . TRP A 1 109 ? 15.907 -0.152 -5.234 1.00 97.69 109 TRP A N 1
ATOM 806 C CA . TRP A 1 109 ? 14.786 -1.090 -5.199 1.00 97.69 109 TRP A CA 1
ATOM 807 C C . TRP A 1 109 ? 15.196 -2.499 -4.782 1.00 97.69 109 TRP A C 1
ATOM 809 O O . TRP A 1 109 ? 14.489 -3.110 -3.987 1.00 97.69 109 TRP A O 1
ATOM 819 N N . ARG A 1 110 ? 16.331 -3.016 -5.263 1.00 97.12 110 ARG A N 1
ATOM 820 C CA . ARG A 1 110 ? 16.827 -4.351 -4.877 1.00 97.12 110 ARG A CA 1
ATOM 821 C C . ARG A 1 110 ? 17.205 -4.436 -3.398 1.00 97.12 110 ARG A C 1
ATOM 823 O O . ARG A 1 110 ? 17.211 -5.530 -2.846 1.00 97.12 110 ARG A O 1
ATOM 830 N N . GLY A 1 111 ? 17.514 -3.306 -2.760 1.00 94.94 111 GLY A N 1
ATOM 831 C CA . GLY A 1 111 ? 17.744 -3.240 -1.317 1.00 94.94 111 GLY A CA 1
ATOM 832 C C . GLY A 1 111 ? 16.466 -3.323 -0.473 1.00 94.94 111 GLY A C 1
ATOM 833 O O . GLY A 1 111 ? 16.549 -3.650 0.708 1.00 94.94 111 GLY A O 1
ATOM 834 N N . ALA A 1 112 ? 15.297 -3.035 -1.058 1.00 92.19 112 ALA A N 1
ATOM 835 C CA . ALA A 1 112 ? 14.029 -2.904 -0.333 1.00 92.19 112 ALA A CA 1
ATOM 836 C C . ALA A 1 112 ? 12.940 -3.903 -0.763 1.00 92.19 112 ALA A C 1
ATOM 838 O O . ALA A 1 112 ? 12.032 -4.190 0.017 1.00 92.19 112 ALA A O 1
ATOM 839 N N . TYR A 1 113 ? 13.009 -4.427 -1.987 1.00 93.44 113 TYR A N 1
ATOM 840 C CA . TYR A 1 113 ? 11.968 -5.247 -2.604 1.00 93.44 113 TYR A CA 1
ATOM 841 C C . TYR A 1 113 ? 12.568 -6.463 -3.314 1.00 93.44 113 TYR A C 1
ATOM 843 O O . TYR A 1 113 ? 13.724 -6.448 -3.735 1.00 93.44 113 TYR A O 1
ATOM 851 N N . ASP A 1 114 ? 11.745 -7.490 -3.532 1.00 93.19 114 ASP A N 1
ATOM 852 C CA . ASP A 1 114 ? 12.030 -8.486 -4.565 1.00 93.19 114 ASP A CA 1
ATOM 853 C C . ASP A 1 114 ? 11.777 -7.844 -5.939 1.00 93.19 114 ASP A C 1
ATOM 855 O O . ASP A 1 114 ? 10.676 -7.351 -6.208 1.00 93.19 114 ASP A O 1
ATOM 859 N N . VAL A 1 115 ? 12.808 -7.783 -6.787 1.00 95.75 115 VAL A N 1
ATOM 860 C CA . VAL A 1 115 ? 12.776 -7.037 -8.052 1.00 95.75 115 VAL A CA 1
ATOM 861 C C . VAL A 1 115 ? 13.035 -7.954 -9.235 1.00 95.75 115 VAL A C 1
ATOM 863 O O . VAL A 1 115 ? 14.097 -8.570 -9.347 1.00 95.75 115 VAL A O 1
ATOM 866 N N . ARG A 1 116 ? 12.122 -7.931 -10.211 1.00 95.38 116 ARG A N 1
ATOM 867 C CA . ARG A 1 116 ? 12.336 -8.539 -11.528 1.00 95.38 116 ARG A CA 1
ATOM 868 C C . ARG A 1 116 ? 12.440 -7.473 -12.612 1.00 95.38 116 ARG A C 1
ATOM 870 O O . ARG A 1 116 ? 11.483 -6.756 -12.878 1.00 95.38 116 ARG A O 1
ATOM 877 N N . ALA A 1 117 ? 13.588 -7.414 -13.280 1.00 95.31 117 ALA A N 1
ATOM 878 C CA . ALA A 1 117 ? 13.777 -6.562 -14.450 1.00 95.31 117 ALA A CA 1
ATOM 879 C C . ALA A 1 117 ? 13.137 -7.182 -15.703 1.00 95.31 117 ALA A C 1
ATOM 881 O O . ALA A 1 117 ? 13.346 -8.366 -15.979 1.00 95.31 117 ALA A O 1
ATOM 882 N N . LEU A 1 118 ? 12.407 -6.366 -16.469 1.00 94.50 118 LEU A N 1
ATOM 883 C CA . LEU A 1 118 ? 11.969 -6.667 -17.833 1.00 94.50 118 LEU A CA 1
ATOM 884 C C . LEU A 1 118 ? 12.632 -5.687 -18.794 1.00 94.50 118 LEU A C 1
ATOM 886 O O . LEU A 1 118 ? 12.528 -4.469 -18.630 1.00 94.50 118 LEU A O 1
ATOM 890 N N . ALA A 1 119 ? 13.318 -6.235 -19.792 1.00 92.31 119 ALA A N 1
ATOM 891 C CA . ALA A 1 119 ? 14.057 -5.448 -20.762 1.00 92.31 119 ALA A CA 1
ATOM 892 C C . ALA A 1 119 ? 13.120 -4.620 -21.653 1.00 92.31 119 ALA A C 1
ATOM 894 O O . ALA A 1 119 ? 12.015 -5.034 -22.007 1.00 92.31 119 ALA A O 1
ATOM 895 N N . HIS A 1 120 ? 13.592 -3.449 -22.064 1.00 92.00 120 HIS A N 1
ATOM 896 C CA . HIS A 1 120 ? 12.959 -2.654 -23.101 1.00 92.00 120 HIS A CA 1
ATOM 897 C C . HIS A 1 120 ? 13.176 -3.324 -24.473 1.00 92.00 120 HIS A C 1
ATOM 899 O O . HIS A 1 120 ? 14.309 -3.427 -24.935 1.00 92.00 120 HIS A O 1
ATOM 905 N N . LEU A 1 121 ? 12.105 -3.729 -25.173 1.00 90.31 121 LEU A N 1
ATOM 906 C CA . LEU A 1 121 ? 12.206 -4.414 -26.482 1.00 90.31 121 LEU A CA 1
ATOM 907 C C . LEU A 1 121 ? 12.672 -3.511 -27.642 1.00 90.31 121 LEU A C 1
ATOM 909 O O . LEU A 1 121 ? 12.874 -3.971 -28.763 1.00 90.31 121 LEU A O 1
ATOM 913 N N . GLY A 1 122 ? 12.767 -2.204 -27.405 1.00 89.75 122 GLY A N 1
ATOM 914 C CA . GLY A 1 122 ? 13.079 -1.193 -28.428 1.00 89.75 122 GLY A CA 1
ATOM 915 C C . GLY A 1 122 ? 11.887 -0.836 -29.322 1.00 89.75 122 GLY A C 1
ATOM 916 O O . GLY A 1 122 ? 11.999 0.020 -30.192 1.00 89.75 122 GLY A O 1
ATOM 917 N N . ARG A 1 123 ? 10.742 -1.481 -29.096 1.00 90.56 123 ARG A N 1
ATOM 918 C CA . ARG A 1 123 ? 9.464 -1.284 -29.780 1.00 90.56 123 ARG A CA 1
ATOM 919 C C . ARG A 1 123 ? 8.327 -1.706 -28.856 1.00 90.56 123 ARG A C 1
ATOM 921 O O . ARG A 1 123 ? 8.562 -2.397 -27.864 1.00 90.56 123 ARG A O 1
ATOM 928 N N . ASP A 1 124 ? 7.105 -1.340 -29.215 1.00 90.44 124 ASP A N 1
ATOM 929 C CA . ASP A 1 124 ? 5.925 -1.851 -28.525 1.00 90.44 124 ASP A CA 1
ATOM 930 C C . ASP A 1 124 ? 5.785 -3.366 -28.756 1.00 90.44 124 ASP A C 1
ATOM 932 O O . ASP A 1 124 ? 5.901 -3.798 -29.909 1.00 90.44 124 ASP A O 1
ATOM 936 N N . PRO A 1 125 ? 5.518 -4.168 -27.706 1.00 89.94 125 PRO A N 1
ATOM 937 C CA . PRO A 1 125 ? 5.257 -5.595 -27.857 1.00 89.94 125 PRO A CA 1
ATOM 938 C C . PRO A 1 125 ? 4.034 -5.847 -28.750 1.00 89.94 125 PRO A C 1
ATOM 940 O O . PRO A 1 125 ? 2.959 -5.290 -28.511 1.00 89.94 125 PRO A O 1
ATOM 943 N N . ARG A 1 126 ? 4.172 -6.706 -29.765 1.00 92.62 126 ARG A N 1
ATOM 944 C CA . ARG A 1 126 ? 3.093 -7.107 -30.676 1.00 92.62 126 ARG A CA 1
ATOM 945 C C . ARG A 1 126 ? 3.009 -8.625 -30.792 1.00 92.62 126 ARG A C 1
ATOM 947 O O . ARG A 1 126 ? 3.902 -9.281 -31.315 1.00 92.62 126 ARG A O 1
ATOM 954 N N . GLY A 1 127 ? 1.871 -9.172 -30.373 1.00 93.00 127 GLY A N 1
ATOM 955 C CA . GLY A 1 127 ? 1.612 -10.609 -30.439 1.00 93.00 127 GLY A CA 1
ATOM 956 C C . GLY A 1 127 ? 2.336 -11.410 -29.355 1.00 93.00 127 GLY A C 1
ATOM 957 O O . GLY A 1 127 ? 2.985 -10.865 -28.464 1.00 93.00 127 GLY A O 1
ATOM 958 N N . THR A 1 128 ? 2.174 -12.728 -29.410 1.00 93.44 128 THR A N 1
ATOM 959 C CA . THR A 1 128 ? 2.630 -13.657 -28.366 1.00 93.44 128 THR A CA 1
ATOM 960 C C . THR A 1 128 ? 4.145 -13.802 -28.293 1.00 93.44 128 THR A C 1
ATOM 962 O O . THR A 1 128 ? 4.668 -14.013 -27.204 1.00 93.44 128 THR A O 1
ATOM 965 N N . ASP A 1 129 ? 4.851 -13.648 -29.412 1.00 92.94 129 ASP A N 1
ATOM 966 C CA . ASP A 1 129 ? 6.308 -13.815 -29.462 1.00 92.94 129 ASP A CA 1
ATOM 967 C C . ASP A 1 129 ? 7.028 -12.691 -28.709 1.00 92.94 129 ASP A C 1
ATOM 969 O O . ASP A 1 129 ? 7.923 -12.954 -27.908 1.00 92.94 129 ASP A O 1
ATOM 973 N N . ASP A 1 130 ? 6.583 -11.442 -28.880 1.00 91.31 130 ASP A N 1
ATOM 974 C CA . ASP A 1 130 ? 7.118 -10.312 -28.117 1.00 91.31 130 ASP A CA 1
ATOM 975 C C . ASP A 1 130 ? 6.773 -10.439 -26.615 1.00 91.31 130 ASP A C 1
ATOM 977 O O . ASP A 1 130 ? 7.593 -10.094 -25.764 1.00 91.31 130 ASP A O 1
ATOM 981 N N . LEU A 1 131 ? 5.599 -10.985 -26.258 1.00 88.69 131 LEU A N 1
ATOM 982 C CA . LEU A 1 131 ? 5.251 -11.269 -24.855 1.00 88.69 131 LEU A CA 1
ATOM 983 C C . LEU A 1 131 ? 6.142 -12.358 -24.245 1.00 88.69 131 LEU A C 1
ATOM 985 O O . LEU A 1 131 ? 6.567 -12.231 -23.096 1.00 88.69 131 LEU A O 1
ATOM 989 N N . ALA A 1 132 ? 6.447 -13.410 -25.007 1.00 89.25 132 ALA A N 1
ATOM 990 C CA . ALA A 1 132 ? 7.383 -14.445 -24.585 1.00 89.25 132 ALA A CA 1
ATOM 991 C C . ALA A 1 132 ? 8.796 -13.869 -24.407 1.00 89.25 132 ALA A C 1
ATOM 993 O O . ALA A 1 132 ? 9.459 -14.172 -23.415 1.00 89.25 132 ALA A O 1
ATOM 994 N N . ALA A 1 133 ? 9.223 -12.978 -25.309 1.00 88.25 133 ALA A N 1
ATOM 995 C CA . ALA A 1 133 ? 10.515 -12.301 -25.236 1.00 88.25 133 ALA A CA 1
ATOM 996 C C . ALA A 1 133 ? 10.651 -11.371 -24.016 1.00 88.25 133 ALA A C 1
ATOM 998 O O . ALA A 1 133 ? 11.752 -11.236 -23.484 1.00 88.25 133 ALA A O 1
ATOM 999 N N . LEU A 1 134 ? 9.556 -10.766 -23.530 1.00 87.94 134 LEU A N 1
ATOM 1000 C CA . LEU A 1 134 ? 9.574 -9.999 -22.275 1.00 87.94 134 LEU A CA 1
ATOM 1001 C C . LEU A 1 134 ? 9.932 -10.875 -21.068 1.00 87.94 134 LEU A C 1
ATOM 1003 O O . LEU A 1 134 ? 10.538 -10.377 -20.122 1.00 87.94 134 LEU A O 1
ATOM 1007 N N . GLY A 1 135 ? 9.550 -12.158 -21.078 1.00 86.12 135 GLY A N 1
ATOM 1008 C CA . GLY A 1 135 ? 9.848 -13.085 -19.985 1.00 86.12 135 GLY A CA 1
ATOM 1009 C C . GLY A 1 135 ? 9.239 -12.655 -18.647 1.00 86.12 135 GLY A C 1
ATOM 1010 O O . GLY A 1 135 ? 9.880 -12.794 -17.600 1.00 86.12 135 GLY A O 1
ATOM 1011 N N . ALA A 1 136 ? 8.029 -12.082 -18.677 1.00 86.12 136 ALA A N 1
ATOM 1012 C CA . ALA A 1 136 ? 7.339 -11.637 -17.472 1.00 86.12 136 ALA A CA 1
ATOM 1013 C C . ALA A 1 136 ? 7.150 -12.812 -16.491 1.00 86.12 136 ALA A C 1
ATOM 1015 O O . ALA A 1 136 ? 6.725 -13.895 -16.903 1.00 86.12 136 ALA A O 1
ATOM 1016 N N . PRO A 1 137 ? 7.462 -12.631 -15.196 1.00 87.44 137 PRO A N 1
ATOM 1017 C CA . PRO A 1 137 ? 7.353 -13.705 -14.221 1.00 87.44 137 PRO A CA 1
ATOM 1018 C C . PRO A 1 137 ? 5.887 -14.100 -14.029 1.00 87.44 137 PRO A C 1
ATOM 1020 O O . PRO A 1 137 ? 5.006 -13.242 -13.932 1.00 87.44 137 PRO A O 1
ATOM 1023 N N . GLY A 1 138 ? 5.632 -15.403 -13.913 1.00 83.75 138 GLY A N 1
ATOM 1024 C CA . GLY A 1 138 ? 4.317 -15.922 -13.542 1.00 83.75 138 GLY A CA 1
ATOM 1025 C C . GLY A 1 138 ? 3.902 -15.535 -12.116 1.00 83.75 138 GLY A C 1
ATOM 1026 O O . GLY A 1 138 ? 4.568 -14.763 -11.416 1.00 83.75 138 GLY A O 1
ATOM 1027 N N . THR A 1 139 ? 2.777 -16.076 -11.660 1.00 79.50 139 THR A N 1
ATOM 1028 C CA . THR A 1 139 ? 2.362 -15.959 -10.256 1.00 79.50 139 THR A CA 1
ATOM 1029 C C . THR A 1 139 ? 3.306 -16.776 -9.372 1.00 79.50 139 THR A C 1
ATOM 1031 O O . THR A 1 139 ? 3.540 -17.952 -9.648 1.00 79.50 139 THR A O 1
ATOM 1034 N N . GLY A 1 140 ? 3.871 -16.147 -8.338 1.00 69.75 140 GLY A N 1
ATOM 1035 C CA . GLY A 1 140 ? 4.771 -16.798 -7.383 1.00 69.75 140 GLY A CA 1
ATOM 1036 C C . GLY A 1 140 ? 4.025 -17.568 -6.284 1.00 69.75 140 GLY A C 1
ATOM 1037 O O . GLY A 1 140 ? 2.791 -17.596 -6.276 1.00 69.75 140 GLY A O 1
ATOM 1038 N N . PRO A 1 141 ? 4.755 -18.197 -5.343 1.00 67.75 141 PRO A N 1
ATOM 1039 C CA . PRO A 1 141 ? 4.149 -18.812 -4.167 1.00 67.75 141 PRO A CA 1
ATOM 1040 C C . PRO A 1 141 ? 3.409 -17.769 -3.317 1.00 67.75 141 PRO A C 1
ATOM 1042 O O . PRO A 1 141 ? 3.684 -16.571 -3.381 1.00 67.75 141 PRO A O 1
ATOM 1045 N N . ALA A 1 142 ? 2.458 -18.228 -2.505 1.00 68.69 142 ALA A N 1
ATOM 1046 C CA . ALA A 1 142 ? 1.676 -17.344 -1.651 1.00 68.69 142 ALA A CA 1
ATOM 1047 C C . ALA A 1 142 ? 2.574 -16.576 -0.660 1.00 68.69 142 ALA A C 1
ATOM 1049 O O . ALA A 1 142 ? 3.327 -17.179 0.100 1.00 68.69 142 ALA A O 1
ATOM 1050 N N . VAL A 1 143 ? 2.450 -15.248 -0.651 1.00 72.12 143 VAL A N 1
ATOM 1051 C CA . VAL A 1 143 ? 3.117 -14.354 0.310 1.00 72.12 143 VAL A CA 1
ATOM 1052 C C . VAL A 1 143 ? 2.298 -14.259 1.598 1.00 72.12 143 VAL A C 1
ATOM 1054 O O . VAL A 1 143 ? 1.063 -14.299 1.551 1.00 72.12 143 VAL A O 1
ATOM 1057 N N . THR A 1 144 ? 2.969 -14.109 2.741 1.00 75.81 144 THR A N 1
ATOM 1058 C CA . THR A 1 144 ? 2.333 -13.923 4.053 1.00 75.81 144 THR A CA 1
ATOM 1059 C C . THR A 1 144 ? 1.426 -12.679 4.062 1.00 75.81 144 THR A C 1
ATOM 1061 O O . THR A 1 144 ? 1.809 -11.646 3.509 1.00 75.81 144 THR A O 1
ATOM 1064 N N . PRO A 1 145 ? 0.224 -12.745 4.664 1.00 75.38 145 PRO A N 1
ATOM 1065 C CA . PRO A 1 145 ? -0.642 -11.578 4.824 1.00 75.38 145 PRO A CA 1
ATOM 1066 C C . PRO A 1 145 ? 0.029 -10.441 5.604 1.00 75.38 145 PRO A C 1
ATOM 1068 O O . PRO A 1 145 ? 0.849 -10.681 6.489 1.00 75.38 145 PRO A O 1
ATOM 1071 N N . VAL A 1 146 ? -0.367 -9.198 5.312 1.00 82.56 146 VAL A N 1
ATOM 1072 C CA . VAL A 1 146 ? 0.011 -8.044 6.137 1.00 82.56 146 VAL A CA 1
ATOM 1073 C C . VAL A 1 146 ? -0.841 -8.066 7.402 1.00 82.56 146 VAL A C 1
ATOM 1075 O O . VAL A 1 146 ? -2.045 -7.817 7.357 1.00 82.56 146 VAL A O 1
ATOM 1078 N N . GLU A 1 147 ? -0.216 -8.359 8.537 1.00 87.25 147 GLU A N 1
ATOM 1079 C CA . GLU A 1 147 ? -0.878 -8.363 9.840 1.00 87.25 147 GLU A CA 1
ATOM 1080 C C . GLU A 1 147 ? -0.611 -7.069 10.605 1.00 87.25 147 GLU A C 1
ATOM 1082 O O . GLU A 1 147 ? 0.472 -6.487 10.521 1.00 87.25 147 GLU A O 1
ATOM 1087 N N . TRP A 1 148 ? -1.604 -6.624 11.380 1.00 93.56 148 TRP A N 1
ATOM 1088 C CA . TRP A 1 148 ? -1.468 -5.508 12.319 1.00 93.56 148 TRP A CA 1
ATOM 1089 C C . TRP A 1 148 ? -1.561 -6.051 13.752 1.00 93.56 148 TRP A C 1
ATOM 1091 O O . TRP A 1 148 ? -2.631 -5.969 14.370 1.00 93.56 148 TRP A O 1
ATOM 1101 N N . PRO A 1 149 ? -0.498 -6.697 14.265 1.00 95.31 149 PRO A N 1
ATOM 1102 C CA . PRO A 1 149 ? -0.568 -7.446 15.509 1.00 95.31 149 PRO A CA 1
ATOM 1103 C C . PRO A 1 149 ? -0.697 -6.526 16.724 1.00 95.31 149 PRO A C 1
ATOM 1105 O O . PRO A 1 149 ? -0.152 -5.419 16.766 1.00 95.31 149 PRO A O 1
ATOM 1108 N N . VAL A 1 150 ? -1.382 -7.028 17.750 1.00 97.62 150 VAL A N 1
ATOM 1109 C CA . VAL A 1 150 ? -1.404 -6.425 19.085 1.00 97.62 150 VAL A CA 1
ATOM 1110 C C . VAL A 1 150 ? -0.458 -7.215 19.979 1.00 97.62 150 VAL A C 1
ATOM 1112 O O . VAL A 1 150 ? -0.655 -8.406 20.195 1.00 97.62 150 VAL A O 1
ATOM 1115 N N . THR A 1 151 ? 0.577 -6.555 20.490 1.00 97.25 151 THR A N 1
ATOM 1116 C CA . THR A 1 151 ? 1.483 -7.114 21.497 1.00 97.25 151 THR A CA 1
ATOM 1117 C C . THR A 1 151 ? 0.956 -6.782 22.889 1.00 97.25 151 THR A C 1
ATOM 1119 O O . THR A 1 151 ? 0.729 -5.609 23.191 1.00 97.25 151 THR A O 1
ATOM 1122 N N . ASP A 1 152 ? 0.795 -7.796 23.735 1.00 96.88 152 ASP A N 1
ATOM 1123 C CA . ASP A 1 152 ? 0.526 -7.604 25.160 1.00 96.88 152 ASP A CA 1
ATOM 1124 C C . ASP A 1 152 ? 1.830 -7.253 25.888 1.00 96.88 152 ASP A C 1
ATOM 1126 O O . ASP A 1 152 ? 2.811 -7.988 25.781 1.00 96.88 152 ASP A O 1
ATOM 1130 N N . ARG A 1 153 ? 1.855 -6.093 26.551 1.00 96.38 153 ARG A N 1
ATOM 1131 C CA . ARG A 1 153 ? 2.956 -5.633 27.410 1.00 96.38 153 ARG A CA 1
ATOM 1132 C C . ARG A 1 153 ? 2.436 -5.148 28.764 1.00 96.38 153 ARG A C 1
ATOM 1134 O O . ARG A 1 153 ? 2.975 -4.209 29.360 1.00 96.38 153 ARG A O 1
ATOM 1141 N N . LEU A 1 154 ? 1.320 -5.716 29.223 1.00 94.06 154 LEU A N 1
ATOM 1142 C CA . LEU A 1 154 ? 0.674 -5.293 30.462 1.00 94.06 154 LEU A CA 1
ATOM 1143 C C . LEU A 1 154 ? 1.556 -5.557 31.688 1.00 94.06 154 LEU A C 1
ATOM 1145 O O . LEU A 1 154 ? 1.523 -4.766 32.626 1.00 94.06 154 LEU A O 1
ATOM 1149 N N . ALA A 1 155 ? 2.345 -6.634 31.681 1.00 93.88 155 ALA A N 1
ATOM 1150 C CA . ALA A 1 155 ? 3.218 -6.996 32.796 1.00 93.88 155 ALA A CA 1
ATOM 1151 C C . ALA A 1 155 ? 4.472 -6.110 32.888 1.00 93.88 155 ALA A C 1
ATOM 1153 O O . ALA A 1 155 ? 4.971 -5.867 33.983 1.00 93.88 155 ALA A O 1
ATOM 1154 N N . GLU A 1 156 ? 4.978 -5.636 31.751 1.00 94.81 156 GLU A N 1
ATOM 1155 C CA . GLU A 1 156 ? 6.201 -4.842 31.663 1.00 94.81 156 GLU A CA 1
ATOM 1156 C C . GLU A 1 156 ? 5.918 -3.347 31.821 1.00 94.81 156 GLU A C 1
ATOM 1158 O O . GLU A 1 156 ? 6.525 -2.682 32.656 1.00 94.81 156 GLU A O 1
ATOM 1163 N N . ASP A 1 157 ? 4.979 -2.829 31.024 1.00 93.31 157 ASP A N 1
ATOM 1164 C CA . ASP A 1 157 ? 4.775 -1.389 30.841 1.00 93.31 157 ASP A CA 1
ATOM 1165 C C . ASP A 1 157 ? 3.314 -0.957 31.066 1.00 93.31 157 ASP A C 1
ATOM 1167 O O . ASP A 1 157 ? 2.980 0.214 30.884 1.00 93.31 157 ASP A O 1
ATOM 1171 N N . GLY A 1 158 ? 2.420 -1.890 31.416 1.00 94.69 158 GLY A N 1
ATOM 1172 C CA . GLY A 1 158 ? 1.003 -1.605 31.657 1.00 94.69 158 GLY A CA 1
ATOM 1173 C C . GLY A 1 158 ? 0.192 -1.263 30.402 1.00 94.69 158 GLY A C 1
ATOM 1174 O O . GLY A 1 158 ? -0.892 -0.692 30.522 1.00 94.69 158 GLY A O 1
ATOM 1175 N N . VAL A 1 159 ? 0.684 -1.594 29.200 1.00 97.31 159 VAL A N 1
ATOM 1176 C CA . VAL A 1 159 ? 0.040 -1.225 27.925 1.00 97.31 159 VAL A CA 1
ATOM 1177 C C . VAL A 1 159 ? -0.101 -2.396 26.954 1.00 97.31 159 VAL A C 1
ATOM 1179 O O . VAL A 1 159 ? 0.663 -3.355 26.976 1.00 97.31 159 VAL A O 1
ATOM 1182 N N . LEU A 1 160 ? -1.054 -2.275 26.035 1.00 97.88 160 LEU A N 1
ATOM 1183 C CA . LEU A 1 160 ? -1.118 -3.047 24.797 1.00 97.88 160 LEU A CA 1
ATOM 1184 C C . LEU A 1 160 ? -0.533 -2.207 23.655 1.00 97.88 160 LEU A C 1
ATOM 1186 O O . LEU A 1 160 ? -0.735 -0.993 23.606 1.00 97.88 160 LEU A O 1
ATOM 1190 N N . VAL A 1 161 ? 0.179 -2.831 22.717 1.00 98.19 161 VAL A N 1
ATOM 1191 C CA . VAL A 1 161 ? 0.810 -2.126 21.590 1.00 98.19 161 VAL A CA 1
ATOM 1192 C C . VAL A 1 161 ? 0.283 -2.660 20.271 1.00 98.19 161 VAL A C 1
ATOM 1194 O O . VAL A 1 161 ? 0.562 -3.799 19.907 1.00 98.19 161 VAL A O 1
ATOM 1197 N N . TRP A 1 162 ? -0.439 -1.825 19.527 1.00 98.12 162 TRP A N 1
ATOM 1198 C CA . TRP A 1 162 ? -0.885 -2.145 18.176 1.00 98.12 162 TRP A CA 1
ATOM 1199 C C . TRP A 1 162 ? 0.168 -1.712 17.157 1.00 98.12 162 TRP A C 1
ATOM 1201 O O . TRP A 1 162 ? 0.503 -0.528 17.079 1.00 98.12 162 TRP A O 1
ATOM 1211 N N . ARG A 1 163 ? 0.718 -2.667 16.402 1.00 97.69 163 ARG A N 1
ATOM 1212 C CA . ARG A 1 163 ? 1.773 -2.422 15.412 1.00 97.69 163 ARG A CA 1
ATOM 1213 C C . ARG A 1 163 ? 1.187 -2.430 14.011 1.00 97.69 163 ARG A C 1
ATOM 1215 O O . ARG A 1 163 ? 0.566 -3.406 13.607 1.00 97.69 163 ARG A O 1
ATOM 1222 N N . ILE A 1 164 ? 1.408 -1.345 13.283 1.00 96.69 164 ILE A N 1
ATOM 1223 C CA . ILE A 1 164 ? 0.875 -1.111 11.946 1.00 96.69 164 ILE A CA 1
ATOM 1224 C C . ILE A 1 164 ? 2.068 -0.857 11.012 1.00 96.69 164 ILE A C 1
ATOM 1226 O O . ILE A 1 164 ? 2.695 0.202 11.117 1.00 96.69 164 ILE A O 1
ATOM 1230 N N . PRO A 1 165 ? 2.425 -1.808 10.129 1.00 95.19 165 PRO A N 1
ATOM 1231 C CA . PRO A 1 165 ? 3.455 -1.589 9.119 1.00 95.19 165 PRO A CA 1
ATOM 1232 C C . PRO A 1 165 ? 3.023 -0.485 8.147 1.00 95.19 165 PRO A C 1
ATOM 1234 O O . PRO A 1 165 ? 1.983 -0.592 7.501 1.00 95.19 165 PRO A O 1
ATOM 1237 N N . LEU A 1 166 ? 3.823 0.573 8.056 1.00 95.88 166 LEU A N 1
ATOM 1238 C CA . LEU A 1 166 ? 3.666 1.719 7.160 1.00 95.88 166 LEU A CA 1
ATOM 1239 C C . LEU A 1 166 ? 5.043 2.081 6.562 1.00 95.88 166 LEU A C 1
ATOM 1241 O O . LEU A 1 166 ? 5.604 3.133 6.888 1.00 95.88 166 LEU A O 1
ATOM 1245 N N . PRO A 1 167 ? 5.643 1.195 5.742 1.00 93.19 167 PRO A N 1
ATOM 1246 C CA . PRO A 1 167 ? 6.912 1.475 5.076 1.00 93.19 167 PRO A CA 1
ATOM 1247 C C . PRO A 1 167 ? 6.819 2.776 4.271 1.00 93.19 167 PRO A C 1
ATOM 1249 O O . PRO A 1 167 ? 5.840 3.009 3.564 1.00 93.19 167 PRO A O 1
ATOM 1252 N N . GLY A 1 168 ? 7.830 3.634 4.413 1.00 91.62 168 GLY A N 1
ATOM 1253 C CA . GLY A 1 168 ? 7.864 4.949 3.765 1.00 91.62 168 GLY A CA 1
ATOM 1254 C C . GLY A 1 168 ? 7.030 6.039 4.448 1.00 91.62 168 GLY A C 1
ATOM 1255 O O . GLY A 1 168 ? 7.037 7.180 3.996 1.00 91.62 168 GLY A O 1
ATOM 1256 N N . ALA A 1 169 ? 6.323 5.743 5.545 1.00 96.12 169 ALA A N 1
ATOM 1257 C CA . ALA A 1 169 ? 5.641 6.793 6.295 1.00 96.12 169 ALA A CA 1
ATOM 1258 C C . ALA A 1 169 ? 6.639 7.791 6.894 1.00 96.12 169 ALA A C 1
ATOM 1260 O O . ALA A 1 169 ? 7.704 7.419 7.393 1.00 96.12 169 ALA A O 1
ATOM 1261 N N . VAL A 1 170 ? 6.239 9.058 6.901 1.00 95.25 170 VAL A N 1
ATOM 1262 C CA . VAL A 1 170 ? 6.971 10.170 7.507 1.00 95.25 170 VAL A CA 1
ATOM 1263 C C . VAL A 1 170 ? 6.144 10.701 8.672 1.00 95.25 170 VAL A C 1
ATOM 1265 O O . VAL A 1 170 ? 4.926 10.829 8.567 1.00 95.25 170 VAL A O 1
ATOM 1268 N N . ARG A 1 171 ? 6.786 10.975 9.814 1.00 95.69 171 ARG A N 1
ATOM 1269 C CA . ARG A 1 171 ? 6.088 11.310 11.066 1.00 95.69 171 ARG A CA 1
ATOM 1270 C C . ARG A 1 171 ? 5.210 12.551 10.922 1.00 95.69 171 ARG A C 1
ATOM 1272 O O . ARG A 1 171 ? 4.123 12.590 11.483 1.00 95.69 171 ARG A O 1
ATOM 1279 N N . GLU A 1 172 ? 5.695 13.545 10.196 1.00 96.75 172 GLU A N 1
ATOM 1280 C CA . GLU A 1 172 ? 5.041 14.834 9.975 1.00 96.75 172 GLU A CA 1
ATOM 1281 C C . GLU A 1 172 ? 3.774 14.707 9.114 1.00 96.75 172 GLU A C 1
ATOM 1283 O O . GLU A 1 172 ? 2.917 15.584 9.145 1.00 96.75 172 GLU A O 1
ATOM 1288 N N . GLU A 1 173 ? 3.634 13.597 8.387 1.00 95.69 173 GLU A N 1
ATOM 1289 C CA . GLU A 1 173 ? 2.491 13.283 7.529 1.00 95.69 173 GLU A CA 1
ATOM 1290 C C . GLU A 1 173 ? 1.560 12.225 8.144 1.00 95.69 173 GLU A C 1
ATOM 1292 O O . GLU A 1 173 ? 0.634 11.751 7.479 1.00 95.69 173 GLU A O 1
ATOM 1297 N N . LEU A 1 174 ? 1.813 11.822 9.395 1.00 97.50 174 LEU A N 1
ATOM 1298 C CA . LEU A 1 174 ? 0.967 10.890 10.130 1.00 97.50 174 LEU A CA 1
ATOM 1299 C C . LEU A 1 174 ? -0.053 11.634 10.988 1.00 97.50 174 LEU A C 1
ATOM 1301 O O . LEU A 1 174 ? 0.304 12.470 11.817 1.00 97.50 174 LEU A O 1
ATOM 1305 N N . ASP A 1 175 ? -1.315 11.236 10.858 1.00 97.38 175 ASP A N 1
ATOM 1306 C CA . ASP A 1 175 ? -2.404 11.689 11.722 1.00 97.38 175 ASP A CA 1
ATOM 1307 C C . ASP A 1 175 ? -3.202 10.497 12.257 1.00 97.38 175 ASP A C 1
ATOM 1309 O O . ASP A 1 175 ? -3.487 9.534 11.537 1.00 97.38 175 ASP A O 1
ATOM 1313 N N . LEU A 1 176 ? -3.551 10.556 13.543 1.00 97.62 176 LEU A N 1
ATOM 1314 C CA . LEU A 1 176 ? -4.256 9.497 14.255 1.00 97.62 176 LEU A CA 1
ATOM 1315 C C . LEU A 1 176 ? -5.418 10.080 15.042 1.00 97.62 176 LEU A C 1
ATOM 1317 O O . LEU A 1 176 ? -5.228 10.826 16.001 1.00 97.62 176 LEU A O 1
ATOM 1321 N N . VAL A 1 177 ? -6.630 9.649 14.701 1.00 97.25 177 VAL A N 1
ATOM 1322 C CA . VAL A 1 177 ? -7.841 10.059 15.414 1.00 97.25 177 VAL A CA 1
ATOM 1323 C C . VAL A 1 177 ? -8.602 8.830 15.864 1.00 97.25 177 VAL A C 1
ATOM 1325 O O . VAL A 1 177 ? -9.074 8.038 15.051 1.00 97.25 177 VAL A O 1
ATOM 1328 N N . ARG A 1 178 ? -8.780 8.678 17.175 1.00 95.44 178 ARG A N 1
ATOM 1329 C CA . ARG A 1 178 ? -9.690 7.665 17.704 1.00 95.44 178 ARG A CA 1
ATOM 1330 C C . ARG A 1 178 ? -11.128 8.171 17.664 1.00 95.44 178 ARG A C 1
ATOM 1332 O O . ARG A 1 178 ? -11.423 9.251 18.170 1.00 95.44 178 ARG A O 1
ATOM 1339 N N . ARG A 1 179 ? -12.037 7.348 17.139 1.00 95.19 179 ARG A N 1
ATOM 1340 C CA . ARG A 1 179 ? -13.484 7.589 17.134 1.00 95.19 179 ARG A CA 1
ATOM 1341 C C . ARG A 1 179 ? -14.209 6.349 17.655 1.00 95.19 179 ARG A C 1
ATOM 1343 O O . A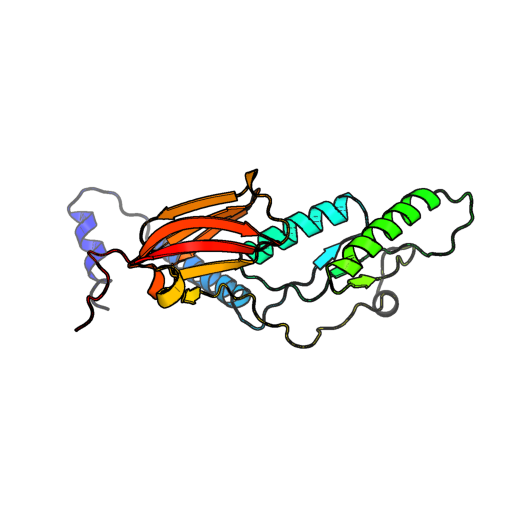RG A 1 179 ? -14.479 5.420 16.905 1.00 95.19 179 ARG A O 1
ATOM 1350 N N . GLY A 1 180 ? -14.532 6.338 18.949 1.00 93.38 180 GLY A N 1
ATOM 1351 C CA . GLY A 1 180 ? -15.167 5.184 19.595 1.00 93.38 180 GLY A CA 1
ATOM 1352 C C . GLY A 1 180 ? -14.300 3.925 19.489 1.00 93.38 180 GLY A C 1
ATOM 1353 O O . GLY A 1 180 ? -13.162 3.917 19.970 1.00 93.38 180 GLY A O 1
ATOM 1354 N N . ASP A 1 181 ? -14.843 2.902 18.826 1.00 96.06 181 ASP A N 1
ATOM 1355 C CA . ASP A 1 181 ? -14.198 1.609 18.565 1.00 96.06 181 ASP A CA 1
ATOM 1356 C C . ASP A 1 181 ? -13.400 1.585 17.250 1.00 96.06 181 ASP A C 1
ATOM 1358 O O . ASP A 1 181 ? -13.073 0.514 16.742 1.00 96.06 181 ASP A O 1
ATOM 1362 N N . GLU A 1 182 ? -13.072 2.747 16.687 1.00 97.38 182 GLU A N 1
ATOM 1363 C CA . GLU A 1 182 ? -12.301 2.878 15.451 1.00 97.38 182 GLU A CA 1
ATOM 1364 C C . GLU A 1 182 ? -11.069 3.764 15.648 1.00 97.38 182 GLU A C 1
ATOM 1366 O O . GLU A 1 182 ? -11.071 4.719 16.434 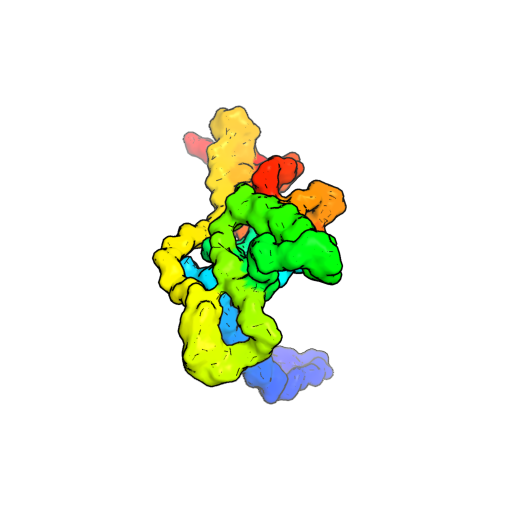1.00 97.38 182 GLU A O 1
ATOM 1371 N N . LEU A 1 183 ? -10.027 3.479 14.870 1.00 97.38 183 LEU A N 1
ATOM 1372 C CA . LEU A 1 183 ? -8.885 4.356 14.670 1.00 97.38 183 LEU A CA 1
ATOM 1373 C C . LEU A 1 183 ? -8.880 4.832 13.218 1.00 97.38 183 LEU A C 1
ATOM 1375 O O . LEU A 1 183 ? -8.862 4.042 12.276 1.00 97.38 183 LEU A O 1
ATOM 1379 N N . VAL A 1 184 ? -8.889 6.143 13.035 1.00 97.88 184 VAL A N 1
ATOM 1380 C CA . VAL A 1 184 ? -8.568 6.778 11.765 1.00 97.88 184 VAL A CA 1
ATOM 1381 C C . VAL A 1 184 ? -7.055 6.905 11.699 1.00 97.88 184 VAL A C 1
ATOM 1383 O O . VAL A 1 184 ? -6.458 7.535 12.568 1.00 97.88 184 VAL A O 1
ATOM 1386 N N . VAL A 1 185 ? -6.459 6.325 10.666 1.00 97.69 185 VAL A N 1
ATOM 1387 C CA . VAL A 1 185 ? -5.032 6.426 10.372 1.00 97.69 185 VAL A CA 1
ATOM 1388 C C . VAL A 1 185 ? -4.874 7.168 9.053 1.00 97.69 185 VAL A C 1
ATOM 1390 O O . VAL A 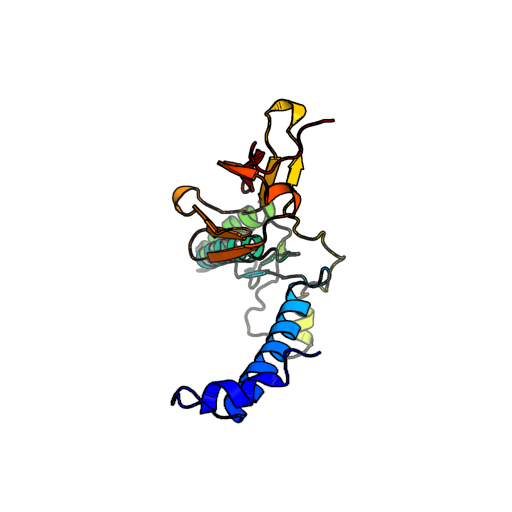1 185 ? -5.408 6.730 8.028 1.00 97.69 185 VAL A O 1
ATOM 1393 N N . ALA A 1 186 ? -4.170 8.294 9.083 1.00 97.88 186 ALA A N 1
ATOM 1394 C CA . ALA A 1 186 ? -3.746 9.035 7.906 1.00 97.88 186 ALA A CA 1
ATOM 1395 C C . ALA A 1 186 ? -2.220 8.960 7.771 1.00 97.88 186 ALA A C 1
ATOM 1397 O O . ALA A 1 186 ? -1.509 9.045 8.770 1.00 97.88 186 ALA A O 1
ATOM 1398 N N . ALA A 1 187 ? -1.743 8.764 6.543 1.00 97.06 187 ALA A N 1
ATOM 1399 C CA . ALA A 1 187 ? -0.331 8.742 6.184 1.00 97.06 187 ALA A CA 1
ATOM 1400 C C . ALA A 1 187 ? -0.163 9.373 4.796 1.00 97.06 187 ALA A C 1
ATOM 1402 O O . ALA A 1 187 ? -0.601 8.798 3.792 1.00 97.06 187 ALA A O 1
ATOM 1403 N N . GLY A 1 188 ? 0.417 10.572 4.745 1.00 94.50 188 GLY A N 1
ATOM 1404 C CA . GLY A 1 188 ? 0.499 11.362 3.516 1.00 94.50 188 GLY A CA 1
ATOM 1405 C C . GLY A 1 188 ? -0.900 11.619 2.930 1.00 94.50 188 GLY A C 1
ATOM 1406 O O . GLY A 1 188 ? -1.796 12.062 3.653 1.00 94.50 188 GLY A O 1
ATOM 1407 N N . PRO A 1 189 ? -1.150 11.314 1.642 1.00 95.31 189 PRO A N 1
ATOM 1408 C CA . PRO A 1 189 ? -2.463 11.506 1.020 1.00 95.31 189 PRO A CA 1
ATOM 1409 C C . PRO A 1 189 ? -3.472 10.401 1.375 1.00 95.31 189 PRO A C 1
ATOM 1411 O O . PRO A 1 189 ? -4.637 10.468 0.972 1.00 95.31 189 PRO A O 1
ATOM 1414 N N . PHE A 1 190 ? -3.046 9.349 2.078 1.00 97.50 190 PHE A N 1
ATOM 1415 C CA . PHE A 1 190 ? -3.877 8.183 2.333 1.00 97.50 190 PHE A CA 1
ATOM 1416 C C . PHE A 1 190 ? -4.543 8.260 3.697 1.00 97.50 190 PHE A C 1
ATOM 1418 O O . PHE A 1 190 ? -3.941 8.649 4.693 1.00 97.50 190 PHE A O 1
ATOM 1425 N N . ARG A 1 191 ? -5.796 7.810 3.752 1.00 97.12 191 ARG A N 1
ATOM 1426 C CA . ARG A 1 191 ? -6.573 7.708 4.986 1.00 97.12 191 ARG A CA 1
ATOM 1427 C C . ARG A 1 191 ? -7.345 6.400 5.015 1.00 97.12 191 ARG A C 1
ATOM 1429 O O . ARG A 1 191 ? -7.950 6.004 4.013 1.00 97.12 191 ARG A O 1
ATOM 1436 N N . ARG A 1 192 ? -7.365 5.753 6.177 1.00 95.81 192 ARG A N 1
ATOM 1437 C CA . ARG A 1 192 ? -8.167 4.560 6.446 1.00 95.81 192 ARG A CA 1
ATOM 1438 C C . ARG A 1 192 ? -8.802 4.649 7.825 1.00 95.81 192 ARG A C 1
ATOM 1440 O O . ARG A 1 192 ? -8.170 5.081 8.780 1.00 95.81 192 ARG A O 1
ATOM 1447 N N . ILE A 1 193 ? -10.054 4.218 7.915 1.00 96.88 193 ILE A N 1
ATOM 1448 C CA . ILE A 1 193 ? -10.728 3.959 9.186 1.00 96.88 193 ILE A CA 1
ATOM 1449 C C . ILE A 1 193 ? -10.615 2.461 9.435 1.00 96.88 193 ILE A C 1
ATOM 1451 O O . ILE A 1 193 ? -10.971 1.669 8.560 1.00 96.88 193 ILE A O 1
ATOM 1455 N N . VAL A 1 194 ? -10.076 2.078 10.587 1.00 94.75 194 VAL A N 1
ATOM 1456 C CA . VAL A 1 194 ? -9.940 0.679 10.985 1.00 94.75 194 VAL A CA 1
ATOM 1457 C C . VAL A 1 194 ? -10.654 0.421 12.307 1.00 94.75 194 VAL A C 1
ATOM 1459 O O . VAL A 1 194 ? -10.503 1.208 13.245 1.00 94.75 194 VAL A O 1
ATOM 1462 N N . PRO A 1 195 ? -11.418 -0.676 12.423 1.00 96.12 195 PRO A N 1
ATOM 1463 C CA . PRO A 1 195 ? -11.979 -1.072 13.702 1.00 96.12 195 PRO A CA 1
ATOM 1464 C C . PRO A 1 195 ? -10.853 -1.481 14.653 1.00 96.12 195 PRO A C 1
ATOM 1466 O O . PRO A 1 195 ? -9.889 -2.140 14.260 1.00 96.12 195 PRO A O 1
ATOM 1469 N N . LEU A 1 196 ? -10.996 -1.123 15.925 1.00 97.25 196 LEU A N 1
ATOM 1470 C CA . LEU A 1 196 ? -10.081 -1.553 16.968 1.00 97.25 196 LEU A CA 1
ATOM 1471 C C . LEU A 1 196 ? -10.199 -3.073 17.170 1.00 97.25 196 LEU A C 1
ATOM 1473 O O . LEU A 1 196 ? -11.321 -3.587 17.347 1.00 97.25 196 LEU A O 1
ATOM 1477 N N . PRO A 1 197 ? -9.058 -3.789 17.229 1.00 96.50 197 PRO A N 1
ATOM 1478 C CA . PRO A 1 197 ? -8.992 -5.120 17.808 1.00 96.50 197 PRO A CA 1
ATOM 1479 C C . PRO A 1 197 ? -9.729 -5.156 19.148 1.00 96.50 197 PRO A C 1
ATOM 1481 O O . PRO A 1 197 ? -9.667 -4.209 19.934 1.00 96.50 197 PRO A O 1
ATOM 1484 N N . SER A 1 198 ? -10.443 -6.249 19.412 1.00 94.75 198 SER A N 1
ATOM 1485 C CA . SER A 1 198 ? -11.351 -6.365 20.561 1.00 94.75 198 SER A CA 1
ATOM 1486 C C . SER A 1 198 ? -10.684 -6.026 21.899 1.00 94.75 198 SER A C 1
ATOM 1488 O O . SER A 1 198 ? -11.294 -5.340 22.719 1.00 94.75 198 SER A O 1
ATOM 1490 N N . ALA A 1 199 ? -9.424 -6.432 22.086 1.00 94.06 199 ALA A N 1
ATOM 1491 C CA . ALA A 1 199 ? -8.627 -6.141 23.278 1.00 94.06 199 ALA A CA 1
ATOM 1492 C C . ALA A 1 199 ? -8.409 -4.635 23.528 1.00 94.06 199 ALA A C 1
ATOM 1494 O O . ALA A 1 199 ? -8.285 -4.225 24.675 1.00 94.06 199 ALA A O 1
ATOM 1495 N N . LEU A 1 200 ? -8.411 -3.802 22.481 1.00 96.62 200 LEU A N 1
ATOM 1496 C CA . LEU A 1 200 ? -8.113 -2.367 22.573 1.00 96.62 200 LEU A CA 1
ATOM 1497 C C . LEU A 1 200 ? -9.355 -1.500 22.816 1.00 96.62 200 LEU A C 1
ATOM 1499 O O . LEU A 1 200 ? -9.234 -0.335 23.193 1.00 96.62 200 LEU A O 1
ATOM 1503 N N . ARG A 1 201 ? -10.564 -2.045 22.620 1.00 95.75 201 ARG A N 1
ATOM 1504 C CA . ARG A 1 201 ? -11.825 -1.285 22.744 1.00 95.75 201 ARG A CA 1
ATOM 1505 C C . ARG A 1 201 ? -12.058 -0.745 24.158 1.00 95.75 201 ARG A C 1
ATOM 1507 O O . ARG A 1 201 ? -12.655 0.311 24.321 1.00 95.75 201 ARG A O 1
ATOM 1514 N N . ARG A 1 202 ? -11.538 -1.443 25.174 1.00 94.81 202 ARG A N 1
ATOM 1515 C CA . ARG A 1 202 ? -11.610 -1.062 26.600 1.00 94.81 202 ARG A CA 1
ATOM 1516 C C . ARG A 1 202 ? -10.352 -0.352 27.109 1.00 94.81 202 ARG A C 1
ATOM 1518 O O . ARG A 1 202 ? -10.144 -0.263 28.314 1.00 94.81 202 ARG A O 1
ATOM 1525 N N . CYS A 1 203 ? -9.491 0.100 26.208 1.00 95.19 203 CYS A N 1
ATOM 1526 C CA . CYS A 1 203 ? -8.309 0.888 26.536 1.00 95.19 203 CYS A CA 1
ATOM 1527 C C . CYS A 1 203 ? -8.530 2.356 26.164 1.00 95.19 203 CYS A C 1
ATOM 1529 O O . CYS A 1 203 ? -9.457 2.670 25.418 1.00 95.19 203 CYS A O 1
ATOM 1531 N N . THR A 1 204 ? -7.643 3.246 26.598 1.00 94.00 204 THR A N 1
ATOM 1532 C CA . THR A 1 204 ? -7.438 4.615 26.099 1.00 94.00 204 THR A CA 1
ATOM 1533 C C . THR A 1 204 ? -6.130 4.681 25.302 1.00 94.00 204 THR A C 1
ATOM 1535 O O . THR A 1 204 ? -5.266 3.821 25.458 1.00 94.00 204 THR A O 1
ATOM 1538 N N . VAL A 1 205 ? -5.990 5.645 24.384 1.00 96.12 205 VAL A N 1
ATOM 1539 C CA . VAL A 1 205 ? -4.723 5.829 23.649 1.00 96.12 205 VAL A CA 1
ATOM 1540 C C . VAL A 1 205 ? -3.717 6.491 24.589 1.00 96.12 205 VAL A C 1
ATOM 1542 O O . VAL A 1 205 ? -3.999 7.562 25.116 1.00 96.12 205 VAL A O 1
ATOM 1545 N N . ASP A 1 206 ? -2.566 5.852 24.780 1.00 95.88 206 ASP A N 1
ATOM 1546 C CA . ASP A 1 206 ? -1.468 6.311 25.647 1.00 95.88 206 ASP A CA 1
ATOM 1547 C C . ASP A 1 206 ? -0.385 7.060 24.850 1.00 95.88 206 ASP A C 1
ATOM 1549 O O . ASP A 1 206 ? 0.293 7.950 25.353 1.00 95.88 206 ASP A O 1
ATOM 1553 N N . GLY A 1 207 ? -0.242 6.742 23.562 1.00 95.81 207 GLY A N 1
ATOM 1554 C CA . GLY A 1 207 ? 0.674 7.440 22.668 1.00 95.81 207 GLY A CA 1
ATOM 1555 C C . GLY A 1 207 ? 0.894 6.689 21.364 1.00 95.81 207 GLY A C 1
ATOM 1556 O O . GLY A 1 207 ? 0.389 5.584 21.172 1.00 95.81 207 GLY A O 1
ATOM 1557 N N . ALA A 1 208 ? 1.670 7.279 20.461 1.00 97.31 208 ALA A N 1
ATOM 1558 C CA . ALA A 1 208 ? 2.057 6.637 19.214 1.00 97.31 208 ALA A CA 1
ATOM 1559 C C . ALA A 1 208 ? 3.487 7.014 18.816 1.00 97.31 208 ALA A C 1
ATOM 1561 O O . ALA A 1 208 ? 3.938 8.133 19.063 1.00 97.31 208 ALA A O 1
ATOM 1562 N N . ALA A 1 209 ? 4.198 6.080 18.190 1.00 97.12 209 ALA A N 1
ATOM 1563 C CA . ALA A 1 209 ? 5.544 6.302 17.680 1.00 97.12 209 ALA A CA 1
ATOM 1564 C C . ALA A 1 209 ? 5.753 5.572 16.353 1.00 97.12 209 ALA A C 1
ATOM 1566 O O . ALA A 1 209 ? 5.365 4.416 16.214 1.00 97.12 209 ALA A O 1
ATOM 1567 N N . LEU A 1 210 ? 6.413 6.233 15.403 1.00 97.94 210 LEU A N 1
ATOM 1568 C CA . LEU A 1 210 ? 6.870 5.625 14.156 1.00 97.94 210 LEU A CA 1
ATOM 1569 C C . LEU A 1 210 ? 8.360 5.283 14.277 1.00 97.94 210 LEU A C 1
ATOM 1571 O O . LEU A 1 210 ? 9.178 6.158 14.578 1.00 97.94 210 LEU A O 1
ATOM 1575 N N . ARG A 1 211 ? 8.713 4.016 14.052 1.00 96.00 211 ARG A N 1
ATOM 1576 C CA . ARG A 1 211 ? 10.098 3.521 14.026 1.00 96.00 211 ARG A CA 1
ATOM 1577 C C . ARG A 1 211 ? 10.239 2.496 12.911 1.00 96.00 211 ARG A C 1
ATOM 1579 O O . ARG A 1 211 ? 9.404 1.606 12.821 1.00 96.00 211 ARG A O 1
ATOM 1586 N N . GLU A 1 212 ? 11.269 2.642 12.078 1.00 93.19 212 GLU A N 1
ATOM 1587 C CA . GLU A 1 212 ? 11.633 1.647 11.051 1.00 93.19 212 GLU A CA 1
ATOM 1588 C C . GLU A 1 212 ? 10.439 1.226 10.169 1.00 93.19 212 GLU A C 1
ATOM 1590 O O . GLU A 1 212 ? 10.179 0.047 9.950 1.00 93.19 212 GLU A O 1
ATOM 1595 N N . GLY A 1 213 ? 9.638 2.201 9.719 1.00 94.19 213 GLY A N 1
ATOM 1596 C CA . GLY A 1 213 ? 8.457 1.933 8.891 1.00 94.19 213 GLY A CA 1
ATOM 1597 C C . GLY A 1 213 ? 7.312 1.221 9.620 1.00 94.19 213 GLY A C 1
ATOM 1598 O O . GLY A 1 213 ? 6.421 0.691 8.969 1.00 94.19 213 GLY A O 1
ATOM 1599 N N . THR A 1 214 ? 7.306 1.190 10.954 1.00 97.12 214 THR A N 1
ATOM 1600 C CA . THR A 1 214 ? 6.221 0.620 11.762 1.00 97.12 214 THR A CA 1
ATOM 1601 C C . THR A 1 214 ? 5.682 1.649 12.745 1.00 97.12 214 THR A C 1
ATOM 1603 O O . THR A 1 214 ? 6.412 2.187 13.582 1.00 97.12 214 THR A O 1
ATOM 1606 N N . LEU A 1 215 ? 4.380 1.909 12.663 1.00 97.88 215 LEU A N 1
ATOM 1607 C CA . LEU A 1 215 ? 3.653 2.708 13.635 1.00 97.88 215 LEU A CA 1
ATOM 1608 C C . LEU A 1 215 ? 3.251 1.821 14.818 1.00 97.88 215 LEU A C 1
ATOM 1610 O O . LEU A 1 215 ? 2.518 0.848 14.659 1.00 97.88 215 LEU A O 1
ATOM 1614 N N . ALA A 1 216 ? 3.710 2.171 16.013 1.00 98.00 216 ALA A N 1
ATOM 1615 C CA . ALA A 1 216 ? 3.313 1.549 17.265 1.00 98.00 216 ALA A CA 1
ATOM 1616 C C . ALA A 1 216 ? 2.355 2.481 18.012 1.00 98.00 216 ALA A C 1
ATOM 1618 O O . ALA A 1 216 ? 2.771 3.540 18.484 1.00 98.00 216 ALA A O 1
ATOM 1619 N N . VAL A 1 217 ? 1.089 2.083 18.136 1.00 98.25 217 VAL A N 1
ATOM 1620 C CA . VAL A 1 217 ? 0.079 2.796 18.927 1.00 98.25 217 VAL A CA 1
ATOM 1621 C C . VAL A 1 217 ? -0.071 2.091 20.271 1.00 98.25 217 VAL A C 1
ATOM 1623 O O . VAL A 1 217 ? -0.407 0.908 20.331 1.00 98.25 217 VAL A O 1
ATOM 1626 N N . ARG A 1 218 ? 0.214 2.809 21.354 1.00 98.00 218 ARG A N 1
ATOM 1627 C CA . ARG A 1 218 ? 0.123 2.323 22.732 1.00 98.00 218 ARG A CA 1
ATOM 1628 C C . ARG A 1 218 ? -1.274 2.576 23.278 1.00 98.00 218 ARG A C 1
ATOM 1630 O O . ARG A 1 218 ? -1.830 3.662 23.112 1.00 98.00 218 ARG A O 1
ATOM 1637 N N . PHE A 1 219 ? -1.807 1.577 23.962 1.00 97.94 219 PHE A N 1
ATOM 1638 C CA . PHE A 1 219 ? -3.124 1.594 24.571 1.00 97.94 219 PHE A CA 1
ATOM 1639 C C . PHE A 1 219 ? -3.019 1.195 26.043 1.00 97.94 219 PHE A C 1
ATOM 1641 O O . PHE A 1 219 ? -2.561 0.097 26.349 1.00 97.94 219 PHE A O 1
ATOM 1648 N N . ALA A 1 220 ? -3.467 2.063 26.946 1.00 96.88 220 ALA A N 1
ATOM 1649 C CA . ALA A 1 220 ? -3.540 1.769 28.375 1.00 96.88 220 ALA A CA 1
ATOM 1650 C C . ALA A 1 220 ? -4.948 1.259 28.730 1.00 96.88 220 ALA A C 1
ATOM 1652 O O . ALA A 1 220 ? -5.928 1.861 28.288 1.00 96.88 220 ALA A O 1
ATOM 1653 N N . PRO A 1 221 ? -5.104 0.165 29.496 1.00 96.06 221 PRO A N 1
ATOM 1654 C CA . PRO A 1 221 ? -6.403 -0.266 30.010 1.00 96.06 221 PRO A CA 1
ATOM 1655 C C . PRO A 1 221 ? -7.176 0.864 30.695 1.00 96.06 221 PRO A C 1
ATOM 1657 O O . PRO A 1 221 ? -6.634 1.537 31.567 1.00 96.06 221 PRO A O 1
ATOM 1660 N N . ASP A 1 222 ? -8.450 1.051 30.343 1.00 93.00 222 ASP A N 1
ATOM 1661 C CA . ASP A 1 222 ? -9.312 2.006 31.041 1.00 93.00 222 ASP A CA 1
ATOM 1662 C C . ASP A 1 222 ? -9.734 1.412 32.400 1.00 93.00 222 ASP A C 1
ATOM 1664 O O . ASP A 1 222 ? -10.465 0.414 32.420 1.00 93.00 222 ASP A O 1
ATOM 1668 N N . PRO A 1 223 ? -9.352 2.006 33.548 1.00 89.06 223 PRO A N 1
ATOM 1669 C CA . PRO A 1 223 ? -9.683 1.469 34.871 1.00 89.06 223 PRO A CA 1
ATOM 1670 C C . PRO A 1 223 ? -11.188 1.363 35.178 1.00 89.06 223 PRO A C 1
ATOM 1672 O O . PRO A 1 223 ? -11.571 0.696 36.149 1.00 89.06 223 PRO A O 1
ATOM 1675 N N . GLN A 1 224 ? -12.044 2.044 34.406 1.00 88.69 224 GLN A N 1
ATOM 1676 C CA . GLN A 1 224 ? -13.502 1.989 34.533 1.00 88.69 224 GLN A CA 1
ATOM 1677 C C . GLN A 1 224 ? -14.123 0.821 33.754 1.00 88.69 224 GLN A C 1
ATOM 1679 O O . GLN A 1 224 ? -15.188 0.337 34.134 1.00 88.69 224 GLN A O 1
ATOM 1684 N N . LEU A 1 225 ? -13.469 0.356 32.684 1.00 87.44 225 LE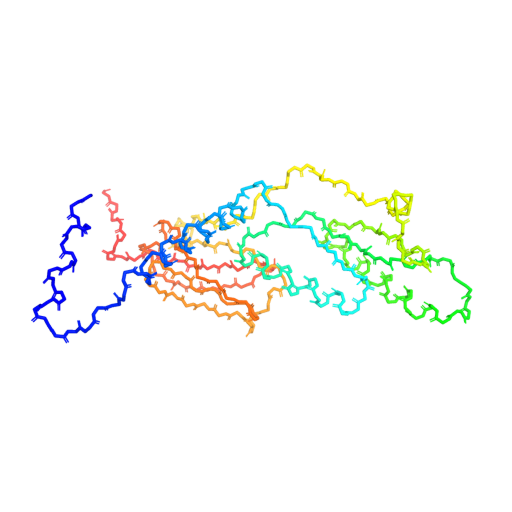U A N 1
ATOM 1685 C CA . LEU A 1 225 ? -13.998 -0.658 31.760 1.00 87.44 225 LEU A CA 1
ATOM 1686 C C . LEU A 1 225 ? -13.229 -1.987 31.813 1.00 87.44 225 LEU A C 1
ATOM 1688 O O . LEU A 1 225 ? -13.747 -3.030 31.386 1.00 87.44 225 LEU A O 1
ATOM 1692 N N . TRP A 1 226 ? -11.988 -1.956 32.299 1.00 83.75 226 TRP A N 1
ATOM 1693 C CA . TRP A 1 226 ? -11.119 -3.121 32.361 1.00 83.75 226 TRP A CA 1
ATOM 1694 C C . TRP A 1 226 ? -11.521 -4.065 33.501 1.00 83.75 226 TRP A C 1
ATOM 1696 O O . TRP A 1 226 ? -11.858 -3.598 34.595 1.00 83.75 226 TRP A O 1
ATOM 1706 N N . PRO A 1 227 ? -11.485 -5.395 33.292 1.00 81.62 227 PRO A N 1
ATOM 1707 C CA . PRO A 1 227 ? -11.751 -6.347 34.361 1.00 81.62 227 PRO A CA 1
ATOM 1708 C C . PRO A 1 227 ? -10.766 -6.136 35.514 1.00 81.62 227 PRO A C 1
ATOM 1710 O O . PRO A 1 227 ? -9.552 -6.215 35.327 1.00 81.62 227 PRO A O 1
ATOM 1713 N N . ARG A 1 228 ? -11.283 -5.890 36.718 1.00 77.50 228 ARG A N 1
ATOM 1714 C CA . ARG A 1 228 ? -10.470 -5.979 37.933 1.00 77.50 228 ARG A CA 1
ATOM 1715 C C . ARG A 1 228 ? -10.257 -7.459 38.223 1.00 77.50 228 ARG A C 1
ATOM 1717 O O . ARG A 1 228 ? -11.219 -8.227 38.160 1.00 77.50 228 ARG A O 1
ATOM 1724 N N . GLY A 1 229 ? -9.006 -7.853 38.465 1.00 67.62 229 GLY A N 1
ATOM 1725 C CA . GLY A 1 229 ? -8.676 -9.221 38.862 1.00 67.62 229 GLY A CA 1
ATOM 1726 C C . GLY A 1 229 ? -9.578 -9.665 40.014 1.00 67.62 229 GLY A C 1
ATOM 1727 O O . GLY A 1 229 ? -9.841 -8.873 40.921 1.00 67.62 229 GLY A O 1
ATOM 1728 N N . ARG A 1 230 ? -10.111 -10.885 39.913 1.00 47.53 230 ARG A N 1
ATOM 1729 C CA . ARG A 1 230 ? -10.760 -11.549 41.047 1.00 47.53 230 ARG A CA 1
ATOM 1730 C C . ARG A 1 230 ? -9.723 -11.919 42.091 1.00 47.53 230 ARG A C 1
ATOM 1732 O O . ARG A 1 230 ? -8.627 -12.347 41.668 1.00 47.53 230 ARG A O 1
#

Sequence (230 aa):
QAARALRPVLGRLAGVPMPAEALYEAAARWDLELAAAEAVLADRNTVVRLVAEPGPAGADAIHATVLGLALRGLRTDLLIANRVLPEEVPADSWLTGPLAQQRKTLEEWRGAYDVRALAHLGRDPRGTDDLAALGAPGTGPAVTPVEWPVTDRLAEDGVLVWRIPLPGAVREELDLVRRGDELVVAAGPFRRIVPLPSALRRCTVDGAALREGTLAVRFAPDPQLWPRGR

pLDDT: mean 89.3, std 12.26, range [38.78, 98.25]

Foldseek 3Di:
DPPVPCPVPVCVVPVDDDPDPVVVVVVVVCVVVVVVVVCQQPDLQDADEAEAAQADVRLVVCLVVLLQCLQVQHHYAEYENEAQEDPDDPPPDPCPVVNVRSVVSVVVCVVPGHYDYFHRPVDDQDDDVSVVNRVDDDDDPRDGTNDQDWDDPCVPPQKIKTKRQRPNFDPVQWDWDDDQQWIWITGHPHIDIGGHDPVQNQWDFPDWDDDPRMIITITHGDPVRDDDDD

Radius of gyration: 25.05 Å; chains: 1; bounding box: 77×34×72 Å

Secondary structure (DSSP, 8-state):
--TTSSHHHHGGGTTPPPPPHHHHHHHHHHHHHHHHHHHHHH-TT--EEEEE-SSHHHHHHHHHHHHHHHHHTPPEEEEEEEEEPPS---TT-TTHHHHHHHHHHHHHHHHHS-EEEEE--SS---HHHHHHHHT-----SPPPP---PEEEEHHHHSEEEEEEE-TT--GGGEEEEEETTEEEEEETTEEEEEEPPGGGTTEEEEEEEEETTEEEEEEEEPTTTSPPP-